Protein AF-A0A2M9IV34-F1 (afdb_monomer)

Secondary structure (DSSP, 8-state):
--------------PPPPPHHHHHHHHHHHHHHHHHHHHTT-EEEEHHHHHHHHSSTTHHHHHHHHTT----TTS-TTPPTTSSSSEEEETTEEEPPSEEEE-SSGGG-EEEEEESSPPPHHHHHHHHHHHHHTT-EEEEEE-HHHHHHHH-EE-TTSPEEP-HHHHTTSS-SSSPPTT-SSEEEEEPP-SSHHHHHHHHHHTTT------

Radius of gyration: 19.56 Å; Cα contacts (8 Å, |Δi|>4): 318; chains: 1; bounding box: 49×66×46 Å

Foldseek 3Di:
DDDDDDDDDDDDPDDDDDPPVVVVLLLVLLVQVVVVCVVVVWDKDALVRLQVQLVDQPSLVVVLVVVQQPRDVPCDNGHHRQLRQWFDLDPPDIGGARMWTRDNDNLATEREHEELADDPLVVVLSRLLRCVVSVYAYEYAYAPVNCCQAANDQDPVRFTDGHSCCVNPQAPPGHGDPPDGSYHYHYRDDPPVVSVVVSVVSVVPPDPPDD

Mean predicted aligned error: 10.28 Å

Sequence (211 aa):
MAHRARGRIAGTGLSAPRPPGERLLHRLAVAEAGITLKAHGYTVLSEREVHAAEAVPGRAAELLEALGVPRVPGVPTGARRGETLAVPVGAHAVHWPDLLVVEPDPRFSIAVEVELTAKSPAAIRAILRAYRQAGRWVLYLTTEPVIRQLKGSPGGDGWWVDGVAQELGLLPRGEPRPGVGRLSVRPLTSVDPAVARRASAALTRSPQKAG

Solvent-accessible surface area (backbone atoms only — not comparable to full-atom values): 12353 Å² total; per-residue (Å²): 139,78,89,78,84,79,81,79,80,78,86,75,92,72,72,80,81,71,63,72,64,61,59,51,52,46,52,50,53,45,50,51,52,50,51,52,43,42,74,73,70,45,48,72,41,44,36,67,55,46,50,59,26,39,72,39,86,64,40,45,58,52,51,39,45,76,68,60,17,59,87,43,92,82,64,54,93,82,52,58,75,26,63,78,81,34,29,53,54,50,100,89,39,66,46,69,38,59,26,36,38,55,44,64,58,51,88,51,47,29,37,30,39,67,44,63,63,72,69,56,70,69,58,50,51,37,52,53,50,22,35,58,74,72,65,43,34,35,39,37,34,23,33,71,72,39,47,35,50,39,56,18,46,73,39,100,85,68,48,66,40,67,11,57,35,29,79,69,65,40,28,65,78,48,82,72,63,88,93,48,64,50,48,47,80,43,74,59,81,58,92,49,66,68,58,39,52,48,46,57,51,45,71,80,63,65,75,83,77,79,132

Structure (mmCIF, N/CA/C/O backbone):
data_AF-A0A2M9IV34-F1
#
_entry.id   AF-A0A2M9IV34-F1
#
loop_
_atom_site.group_PDB
_atom_site.id
_atom_site.type_symbol
_atom_site.label_atom_id
_atom_site.label_alt_id
_atom_site.label_comp_id
_atom_site.label_asym_id
_atom_site.label_entity_id
_atom_site.label_seq_id
_atom_site.pdbx_PDB_ins_code
_atom_site.Cartn_x
_atom_site.Cartn_y
_atom_site.Cartn_z
_atom_site.occupancy
_atom_site.B_iso_or_equiv
_atom_site.auth_seq_id
_atom_site.auth_comp_id
_atom_site.auth_asym_id
_atom_site.auth_atom_id
_atom_site.pdbx_PDB_model_num
ATOM 1 N N . MET A 1 1 ? -19.985 51.738 -23.626 1.00 34.62 1 MET A N 1
ATOM 2 C CA . MET A 1 1 ? -20.554 50.416 -23.983 1.00 34.62 1 MET A CA 1
ATOM 3 C C . MET A 1 1 ? -19.411 49.551 -24.508 1.00 34.62 1 MET A C 1
ATOM 5 O O . MET A 1 1 ? -18.679 50.051 -25.338 1.00 34.62 1 MET A O 1
ATOM 9 N N . ALA A 1 2 ? -19.120 48.331 -24.070 1.00 37.31 2 ALA A N 1
ATOM 10 C CA . ALA A 1 2 ? -19.811 47.420 -23.174 1.00 37.31 2 ALA A CA 1
ATOM 11 C C . ALA A 1 2 ? -18.783 46.592 -22.375 1.00 37.31 2 ALA A C 1
ATOM 13 O O . ALA A 1 2 ? -17.754 46.165 -22.896 1.00 37.31 2 ALA A O 1
ATOM 14 N N . HIS A 1 3 ? -19.111 46.370 -21.103 1.00 34.38 3 HIS A N 1
ATOM 15 C CA . HIS A 1 3 ? -18.500 45.405 -20.198 1.00 34.38 3 HIS A CA 1
ATOM 16 C C . HIS A 1 3 ? -18.517 43.989 -20.799 1.00 34.38 3 HIS A C 1
ATOM 18 O O . HIS A 1 3 ? -19.574 43.494 -21.183 1.00 34.38 3 HIS A O 1
ATOM 24 N N . ARG A 1 4 ? -17.387 43.274 -20.750 1.00 35.75 4 ARG A N 1
ATOM 25 C CA . ARG A 1 4 ? -17.392 41.805 -20.662 1.00 35.75 4 ARG A CA 1
ATOM 26 C C . ARG A 1 4 ? -16.691 41.386 -19.380 1.00 35.75 4 ARG A C 1
ATOM 28 O O . ARG A 1 4 ? -15.467 41.342 -19.294 1.00 35.75 4 ARG A O 1
ATOM 35 N N . ALA A 1 5 ? -17.510 41.115 -18.370 1.00 34.50 5 ALA A N 1
ATOM 36 C CA . ALA A 1 5 ? -17.101 40.501 -17.123 1.00 34.50 5 ALA A CA 1
ATOM 37 C C . ALA A 1 5 ? -16.513 39.109 -17.405 1.00 34.50 5 ALA A C 1
ATOM 39 O O . ALA A 1 5 ? -17.189 38.233 -17.941 1.00 34.50 5 ALA A O 1
ATOM 40 N N . ARG A 1 6 ? -15.245 38.897 -17.037 1.00 35.03 6 ARG A N 1
ATOM 41 C CA . ARG A 1 6 ? -14.687 37.552 -16.872 1.00 35.03 6 ARG A CA 1
ATOM 42 C C . ARG A 1 6 ? -15.095 37.072 -15.485 1.00 35.03 6 ARG A C 1
ATOM 44 O O . ARG A 1 6 ? -14.487 37.469 -14.494 1.00 35.03 6 ARG A O 1
ATOM 51 N N . GLY A 1 7 ? -16.139 36.251 -15.421 1.00 29.83 7 GLY A N 1
ATOM 52 C CA . GLY A 1 7 ? -16.469 35.507 -14.212 1.00 29.83 7 GLY A CA 1
ATOM 53 C C . GLY A 1 7 ? -15.294 34.605 -13.843 1.00 29.83 7 GLY A C 1
ATOM 54 O O . GLY A 1 7 ? -14.995 33.648 -14.553 1.00 29.83 7 GLY A O 1
ATOM 55 N N . ARG A 1 8 ? -14.596 34.933 -12.752 1.00 34.97 8 ARG A N 1
ATOM 56 C CA . ARG A 1 8 ? -13.720 33.982 -12.065 1.00 34.97 8 ARG A CA 1
ATOM 57 C C . ARG A 1 8 ? -14.628 33.016 -11.319 1.00 34.97 8 ARG A C 1
ATOM 59 O O . ARG A 1 8 ? -15.276 33.422 -10.360 1.00 34.97 8 ARG A O 1
ATOM 66 N N . ILE A 1 9 ? -14.653 31.756 -11.737 1.00 37.09 9 ILE A N 1
ATOM 67 C CA . ILE A 1 9 ? -15.135 30.684 -10.870 1.00 37.09 9 ILE A CA 1
ATOM 68 C C . ILE A 1 9 ? -13.942 30.243 -10.029 1.00 37.09 9 ILE A C 1
ATOM 70 O O . ILE A 1 9 ? -12.931 29.764 -10.542 1.00 37.09 9 ILE A O 1
ATOM 74 N N . ALA A 1 10 ? -14.055 30.503 -8.732 1.00 34.75 10 ALA A N 1
ATOM 75 C CA . ALA A 1 10 ? -13.133 30.052 -7.713 1.00 34.75 10 ALA A CA 1
ATOM 76 C C . ALA A 1 10 ? -13.188 28.521 -7.571 1.00 34.75 10 ALA A C 1
ATOM 78 O O . ALA A 1 10 ? -14.259 27.925 -7.605 1.00 34.75 10 ALA A O 1
ATOM 79 N N . GLY A 1 11 ? -12.018 27.913 -7.363 1.00 36.97 11 GLY A N 1
ATOM 80 C CA . GLY A 1 11 ? -11.864 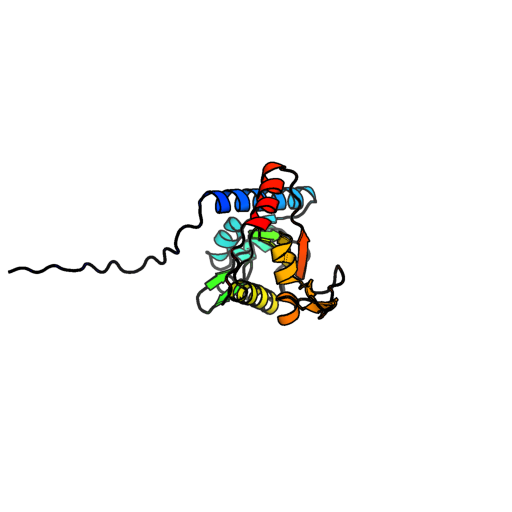26.689 -6.580 1.00 36.97 11 GLY A CA 1
ATOM 81 C C . GLY A 1 11 ? -12.572 25.431 -7.081 1.00 36.97 11 GLY A C 1
ATOM 82 O O . GLY A 1 11 ? -13.502 24.964 -6.442 1.00 36.97 11 GLY A O 1
ATOM 83 N N . THR A 1 12 ? -12.037 24.779 -8.112 1.00 32.34 12 THR A N 1
ATOM 84 C CA . THR A 1 12 ? -12.043 23.307 -8.155 1.00 32.34 12 THR A CA 1
ATOM 85 C C . THR A 1 12 ? -10.691 22.835 -8.682 1.00 32.34 12 THR A C 1
ATOM 87 O O . THR A 1 12 ? -10.339 23.043 -9.840 1.00 32.34 12 THR A O 1
ATOM 90 N N . GLY A 1 13 ? -9.882 22.236 -7.808 1.00 31.62 13 GLY A N 1
ATOM 91 C CA . GLY A 1 13 ? -8.654 21.545 -8.192 1.00 31.62 13 GLY A CA 1
ATOM 92 C C . GLY A 1 13 ? -8.988 20.256 -8.939 1.00 31.62 13 GLY A C 1
ATOM 93 O O . GLY A 1 13 ? -8.830 19.166 -8.400 1.00 31.62 13 GLY A O 1
ATOM 94 N N . LEU A 1 14 ? -9.492 20.369 -10.166 1.00 33.16 14 LEU A N 1
ATOM 95 C CA . LEU A 1 14 ? -9.685 19.235 -11.059 1.00 33.16 14 LEU A CA 1
ATOM 96 C C . LEU A 1 14 ? -8.359 18.980 -11.776 1.00 33.16 14 LEU A C 1
ATOM 98 O O . LEU A 1 14 ? -8.069 19.559 -12.820 1.00 33.16 14 LEU A O 1
ATOM 102 N N . SER A 1 15 ? -7.531 18.109 -11.195 1.00 36.03 15 SER A N 1
ATOM 103 C CA . SER A 1 15 ? -6.477 17.453 -11.974 1.00 36.03 15 SER A CA 1
ATOM 104 C C . SER A 1 15 ? -7.114 16.746 -13.170 1.00 36.03 15 SER A C 1
ATOM 106 O O . SER A 1 15 ? -8.145 16.084 -13.018 1.00 36.03 15 SER A O 1
ATOM 108 N N . ALA A 1 16 ? -6.497 16.884 -14.346 1.00 36.91 16 ALA A N 1
ATOM 109 C CA . ALA A 1 16 ? -6.957 16.265 -15.584 1.00 36.91 16 ALA A CA 1
ATOM 110 C C . ALA A 1 16 ? -7.288 14.768 -15.374 1.00 36.91 16 ALA A C 1
ATOM 112 O O . ALA A 1 16 ? -6.526 14.056 -14.705 1.00 36.91 16 ALA A O 1
ATOM 113 N N . PRO A 1 17 ? -8.420 14.267 -15.904 1.00 42.59 17 PRO A N 1
ATOM 114 C CA . PRO A 1 17 ? -8.805 12.877 -15.724 1.00 42.59 17 PRO A CA 1
ATOM 115 C C . PRO A 1 17 ? -7.777 11.964 -16.403 1.00 42.59 17 PRO A C 1
ATOM 117 O O . PRO A 1 17 ? -7.603 12.004 -17.618 1.00 42.59 17 PRO A O 1
ATOM 120 N N . ARG A 1 18 ? -7.105 11.115 -15.611 1.00 45.53 18 ARG A N 1
ATOM 121 C CA . ARG A 1 18 ? -6.411 9.925 -16.135 1.00 45.53 18 ARG A CA 1
ATOM 122 C C . ARG A 1 18 ? -7.400 9.127 -16.995 1.00 45.53 18 ARG A C 1
ATOM 124 O O . ARG A 1 18 ? -8.578 9.076 -16.617 1.00 45.53 18 ARG A O 1
ATOM 131 N N . PRO A 1 19 ? -6.970 8.511 -18.110 1.00 47.78 19 PRO A N 1
ATOM 132 C CA . PRO A 1 19 ? -7.884 7.814 -19.002 1.00 47.78 19 PRO A CA 1
ATOM 133 C C . PRO A 1 19 ? -8.720 6.785 -18.210 1.00 47.78 19 PRO A C 1
ATOM 135 O O . PRO A 1 19 ? -8.167 6.050 -17.386 1.00 47.78 19 PRO A O 1
ATOM 138 N N . PRO A 1 20 ? -10.049 6.715 -18.422 1.00 53.47 20 PRO A N 1
ATOM 139 C CA . PRO A 1 20 ? -10.969 5.925 -17.593 1.00 53.47 20 PRO A CA 1
ATOM 140 C C . PRO A 1 20 ? -10.570 4.450 -17.421 1.00 53.47 20 PRO A C 1
ATOM 142 O O . PRO A 1 20 ? -10.824 3.854 -16.374 1.00 53.47 20 PRO A O 1
ATOM 145 N N . GLY A 1 21 ? -9.907 3.873 -18.430 1.00 57.19 21 GLY A N 1
ATOM 146 C CA . GLY A 1 21 ? -9.468 2.478 -18.435 1.00 57.19 21 GLY A CA 1
ATOM 147 C C . GLY A 1 21 ? -8.349 2.155 -17.440 1.00 57.19 21 GLY A C 1
ATOM 148 O O . GLY A 1 21 ? -8.375 1.078 -16.851 1.00 57.19 21 GLY A O 1
ATOM 149 N N . GLU A 1 22 ? -7.411 3.077 -17.195 1.00 62.72 22 GLU A N 1
ATOM 150 C CA . GLU A 1 22 ? -6.337 2.876 -16.205 1.00 62.72 22 GLU A CA 1
ATOM 151 C C . GLU A 1 22 ? -6.905 2.831 -14.786 1.00 62.72 22 GLU A C 1
ATOM 153 O O . GLU A 1 22 ? -6.506 1.999 -13.974 1.00 62.72 22 GLU A O 1
ATOM 158 N N . ARG A 1 23 ? -7.912 3.669 -14.506 1.00 76.44 23 ARG A N 1
ATOM 159 C CA . ARG A 1 23 ? -8.612 3.672 -13.214 1.00 76.44 23 ARG A CA 1
ATOM 160 C C . ARG A 1 23 ? -9.412 2.391 -12.984 1.00 76.44 23 ARG A C 1
ATOM 162 O O . ARG A 1 23 ? -9.459 1.920 -11.853 1.00 76.44 23 ARG A O 1
ATOM 169 N N . LEU A 1 24 ? -10.047 1.837 -14.020 1.00 83.81 24 LEU A N 1
ATOM 170 C CA . LEU A 1 24 ? -10.784 0.575 -13.896 1.00 83.81 24 LEU A CA 1
ATOM 171 C C . LEU A 1 24 ? -9.833 -0.604 -13.671 1.00 83.81 24 LEU A C 1
ATOM 173 O O . LEU A 1 24 ? -10.069 -1.401 -12.771 1.00 83.81 24 LEU A O 1
ATOM 177 N N . LEU A 1 25 ? -8.747 -0.681 -14.445 1.00 85.06 25 LEU A N 1
ATOM 178 C CA . LEU A 1 25 ? -7.750 -1.743 -14.312 1.00 85.06 25 LEU A CA 1
ATOM 179 C C . LEU A 1 25 ? -7.099 -1.739 -12.924 1.00 85.06 25 LEU A C 1
ATOM 181 O O . LEU A 1 25 ? -7.009 -2.783 -12.289 1.00 85.06 25 LEU A O 1
ATOM 185 N N . HIS A 1 26 ? -6.702 -0.565 -12.433 1.00 87.94 26 HIS A N 1
ATOM 186 C CA . HIS A 1 26 ? -6.154 -0.427 -11.087 1.00 87.94 26 HIS A CA 1
ATOM 187 C C . HIS A 1 26 ? -7.173 -0.841 -10.016 1.00 87.94 26 HIS A C 1
ATOM 189 O O . HIS A 1 26 ? -6.838 -1.625 -9.139 1.00 87.94 26 HIS A O 1
ATOM 195 N N . ARG A 1 27 ? -8.441 -0.419 -10.122 1.00 90.31 27 ARG A N 1
ATOM 196 C CA . ARG A 1 27 ? -9.490 -0.849 -9.178 1.00 90.31 27 ARG A CA 1
ATOM 197 C C . ARG A 1 27 ? -9.715 -2.360 -9.176 1.00 90.31 27 ARG A C 1
ATOM 199 O O . ARG A 1 27 ? -9.959 -2.913 -8.110 1.00 90.31 27 ARG A O 1
ATOM 206 N N . LEU A 1 28 ? -9.647 -3.013 -10.337 1.00 90.88 28 LEU A N 1
ATOM 207 C CA . LEU A 1 28 ? -9.738 -4.472 -10.429 1.00 90.88 28 LEU A CA 1
ATOM 208 C C . LEU A 1 28 ? -8.540 -5.140 -9.749 1.00 90.88 28 LEU A C 1
ATOM 210 O O . LEU A 1 28 ? -8.742 -6.018 -8.920 1.00 90.88 28 LEU A O 1
ATOM 214 N N . ALA A 1 29 ? -7.321 -4.664 -10.016 1.00 91.81 29 ALA A N 1
ATOM 215 C CA . ALA A 1 29 ? -6.112 -5.173 -9.369 1.00 91.81 29 ALA A CA 1
ATOM 216 C C . ALA A 1 29 ? -6.140 -4.986 -7.839 1.00 91.81 29 ALA A C 1
ATOM 218 O O . ALA A 1 29 ? -5.782 -5.895 -7.095 1.00 91.81 29 ALA A O 1
ATOM 219 N N . VAL A 1 30 ? -6.620 -3.835 -7.355 1.00 94.56 30 VAL A N 1
ATOM 220 C CA . VAL A 1 30 ? -6.823 -3.570 -5.919 1.00 94.56 30 VAL A CA 1
ATOM 221 C C . VAL A 1 30 ? -7.869 -4.514 -5.329 1.00 94.56 30 VAL A C 1
ATOM 223 O O . VAL A 1 30 ? -7.638 -5.104 -4.276 1.00 94.56 30 VAL A O 1
ATOM 226 N N . ALA A 1 31 ? -9.009 -4.691 -6.000 1.00 93.38 31 ALA A N 1
ATOM 227 C CA . ALA A 1 31 ? -10.053 -5.599 -5.537 1.00 93.38 31 ALA A CA 1
ATOM 228 C C . ALA A 1 31 ? -9.546 -7.045 -5.455 1.00 93.38 31 ALA A C 1
ATOM 230 O O . ALA A 1 31 ? -9.789 -7.725 -4.463 1.00 93.38 31 ALA A O 1
ATOM 231 N N . GLU A 1 32 ? -8.797 -7.495 -6.456 1.00 93.31 32 GLU A N 1
ATOM 232 C CA . GLU A 1 32 ? -8.209 -8.829 -6.506 1.00 93.31 32 GLU A CA 1
ATOM 233 C C . GLU A 1 32 ? -7.169 -9.057 -5.402 1.00 93.31 32 GLU A C 1
ATOM 235 O O . GLU A 1 32 ? -7.215 -10.078 -4.709 1.00 93.31 32 GLU A O 1
ATOM 240 N N . ALA A 1 33 ? -6.280 -8.086 -5.173 1.00 93.56 33 ALA A N 1
ATOM 241 C CA . ALA A 1 33 ? -5.346 -8.120 -4.053 1.00 93.56 33 ALA A CA 1
ATOM 242 C C . ALA A 1 33 ? -6.093 -8.193 -2.711 1.00 93.56 33 ALA A C 1
ATOM 244 O O . ALA A 1 33 ? -5.756 -9.012 -1.856 1.00 93.56 33 ALA A O 1
ATOM 245 N N . GLY A 1 34 ? -7.152 -7.395 -2.549 1.00 94.12 34 GLY A N 1
ATOM 246 C CA . GLY A 1 34 ? -7.996 -7.402 -1.355 1.00 94.12 34 GLY A CA 1
ATOM 247 C C . GLY A 1 34 ? -8.708 -8.736 -1.132 1.00 94.12 34 GLY A C 1
ATOM 248 O O . GLY A 1 34 ? -8.707 -9.242 -0.012 1.00 94.12 34 GLY A O 1
ATOM 249 N N . ILE A 1 35 ? -9.273 -9.338 -2.183 1.00 93.94 35 ILE A N 1
ATOM 250 C CA . ILE A 1 35 ? -9.899 -10.670 -2.129 1.00 93.94 35 ILE A CA 1
ATOM 251 C C . ILE A 1 35 ? -8.863 -11.724 -1.745 1.00 93.94 35 ILE A C 1
ATOM 253 O O . ILE A 1 35 ? -9.128 -12.544 -0.872 1.00 93.94 35 ILE A O 1
ATOM 257 N N . THR A 1 36 ? -7.677 -11.675 -2.350 1.00 92.38 36 THR A N 1
ATOM 258 C CA . THR A 1 36 ? -6.594 -12.620 -2.064 1.00 92.38 36 THR A CA 1
ATOM 259 C C . THR A 1 36 ? -6.167 -12.527 -0.604 1.00 92.38 36 THR A C 1
ATOM 261 O O . THR A 1 36 ? -6.109 -13.546 0.077 1.00 92.38 36 THR A O 1
ATOM 264 N N . LEU A 1 37 ? -5.928 -11.320 -0.089 1.00 92.12 37 LEU A N 1
ATOM 265 C CA . LEU A 1 37 ? -5.585 -11.109 1.319 1.00 92.12 37 LEU A CA 1
ATOM 266 C C . LEU A 1 37 ? -6.695 -11.627 2.248 1.00 92.12 37 LEU A C 1
ATOM 268 O O . LEU A 1 37 ? -6.416 -12.379 3.178 1.00 92.12 37 LEU A O 1
ATOM 272 N N . LYS A 1 38 ? -7.964 -11.318 1.958 1.00 92.81 38 LYS A N 1
ATOM 273 C CA . LYS A 1 38 ? -9.098 -11.837 2.740 1.00 92.81 38 LYS A CA 1
ATOM 274 C C . LYS A 1 38 ? -9.184 -13.364 2.708 1.00 92.81 38 LYS A C 1
ATOM 276 O O . LYS A 1 38 ? -9.432 -13.976 3.740 1.00 92.81 38 LYS A O 1
ATOM 281 N N . ALA A 1 39 ? -8.930 -13.989 1.559 1.00 92.19 39 ALA A N 1
ATOM 282 C CA . ALA A 1 39 ? -8.907 -15.446 1.425 1.00 92.19 39 ALA A CA 1
ATOM 283 C C . ALA A 1 39 ? -7.783 -16.103 2.250 1.00 92.19 39 ALA A C 1
ATOM 285 O O . ALA A 1 39 ? -7.930 -17.244 2.674 1.00 92.19 39 ALA A O 1
ATOM 286 N N . HIS A 1 40 ? -6.697 -15.375 2.527 1.00 89.94 40 HIS A N 1
ATOM 287 C CA . HIS A 1 40 ? -5.626 -15.800 3.437 1.00 89.94 40 HIS A CA 1
ATOM 288 C C . HIS A 1 40 ? -5.923 -15.483 4.916 1.00 89.94 40 HIS A C 1
ATOM 290 O O . HIS A 1 40 ? -5.052 -15.655 5.765 1.00 89.94 40 HIS A O 1
ATOM 296 N N . GLY A 1 41 ? -7.139 -15.031 5.242 1.00 89.25 41 GLY A N 1
ATOM 297 C CA . GLY A 1 41 ? -7.581 -14.779 6.615 1.00 89.25 41 GLY A CA 1
ATOM 298 C C . GLY A 1 41 ? -7.248 -13.388 7.156 1.00 89.25 41 GLY A C 1
ATOM 299 O O . GLY A 1 41 ? -7.457 -13.141 8.341 1.00 89.25 41 GLY A O 1
ATOM 300 N N . TYR A 1 42 ? -6.755 -12.468 6.322 1.00 90.50 42 TYR A N 1
ATOM 301 C CA . TYR A 1 42 ? -6.475 -11.100 6.756 1.00 90.50 42 TYR A CA 1
ATOM 302 C C . TYR A 1 42 ? -7.745 -10.245 6.827 1.00 90.50 42 TYR A C 1
ATOM 304 O O . TYR A 1 42 ? -8.584 -10.258 5.921 1.00 90.50 42 TYR A O 1
ATOM 312 N N . THR A 1 43 ? -7.832 -9.401 7.855 1.00 91.88 43 THR A N 1
ATOM 313 C CA . THR A 1 43 ? -8.772 -8.275 7.885 1.00 91.88 43 THR A CA 1
ATOM 314 C C . THR A 1 43 ? -8.227 -7.158 7.004 1.00 91.88 43 THR A C 1
ATOM 316 O O . THR A 1 43 ? -7.104 -6.696 7.197 1.00 91.88 43 THR A O 1
ATOM 319 N N . VAL A 1 44 ? -9.021 -6.714 6.027 1.00 93.88 44 VAL A N 1
ATOM 320 C CA . VAL A 1 44 ? -8.594 -5.718 5.033 1.00 93.88 44 VAL A CA 1
ATOM 321 C C . VAL A 1 44 ? -9.628 -4.611 4.908 1.00 93.88 44 VAL A C 1
ATOM 323 O O . VAL A 1 44 ? -10.796 -4.891 4.627 1.00 93.88 44 VAL A O 1
ATOM 326 N N . LEU A 1 45 ? -9.165 -3.370 5.048 1.00 94.81 45 LEU A N 1
ATOM 327 C CA . LEU A 1 45 ? -9.917 -2.154 4.759 1.00 94.81 45 LEU A CA 1
ATOM 328 C C . LEU A 1 45 ? -9.530 -1.620 3.379 1.00 94.81 45 LEU A C 1
ATOM 330 O O . LEU A 1 45 ? -8.352 -1.576 3.034 1.00 94.81 45 LEU A O 1
ATOM 334 N N . SER A 1 46 ? -10.509 -1.185 2.596 1.00 95.88 46 SER A N 1
ATOM 335 C CA . SER A 1 46 ? -10.286 -0.463 1.341 1.00 95.88 46 SER A CA 1
ATOM 336 C C . SER A 1 46 ? -9.961 1.015 1.570 1.00 95.88 46 SER A C 1
ATOM 338 O O . SER A 1 46 ? -10.338 1.584 2.595 1.00 95.88 46 SER A O 1
ATOM 340 N N . GLU A 1 47 ? -9.366 1.678 0.570 1.00 94.69 47 GLU A N 1
ATOM 341 C CA . GLU A 1 47 ? -9.156 3.139 0.551 1.00 94.69 47 GLU A CA 1
ATOM 342 C C . GLU A 1 47 ? -10.409 3.920 0.993 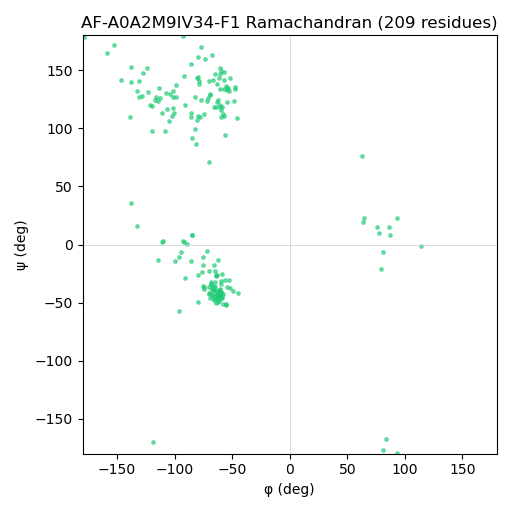1.00 94.69 47 GLU A C 1
ATOM 344 O O . GLU A 1 47 ? -10.326 4.874 1.765 1.00 94.69 47 GLU A O 1
ATOM 349 N N . ARG A 1 48 ? -11.602 3.495 0.545 1.00 93.19 48 ARG A N 1
ATOM 350 C CA . ARG A 1 48 ? -12.872 4.157 0.887 1.00 93.19 48 ARG A CA 1
ATOM 351 C C . ARG A 1 48 ? -13.237 4.010 2.359 1.00 93.19 48 ARG A C 1
ATOM 353 O O . ARG A 1 48 ? -13.720 4.973 2.948 1.00 93.19 48 ARG A O 1
ATOM 360 N N . GLU A 1 49 ? -13.030 2.831 2.936 1.00 94.56 49 GLU A N 1
ATOM 361 C CA . GLU A 1 49 ? -13.280 2.581 4.360 1.00 94.56 49 GLU A CA 1
ATOM 362 C C . GLU A 1 49 ? -12.292 3.369 5.222 1.00 94.56 49 GLU A C 1
ATOM 364 O O . GLU A 1 49 ? -12.705 4.035 6.169 1.00 94.56 49 GLU A O 1
ATOM 369 N N . VAL A 1 50 ? -11.013 3.383 4.831 1.00 92.19 50 VAL A N 1
ATOM 370 C CA . VAL A 1 50 ? -9.973 4.202 5.468 1.00 92.19 50 VAL A CA 1
ATOM 371 C C . VAL A 1 50 ? -10.349 5.685 5.415 1.00 92.19 50 VAL A C 1
ATOM 373 O O . VAL A 1 50 ? -10.360 6.359 6.444 1.00 92.19 50 VAL A O 1
ATOM 376 N N . HIS A 1 51 ? -10.707 6.199 4.236 1.00 91.50 51 HIS A N 1
ATOM 377 C CA . HIS A 1 51 ? -11.100 7.595 4.06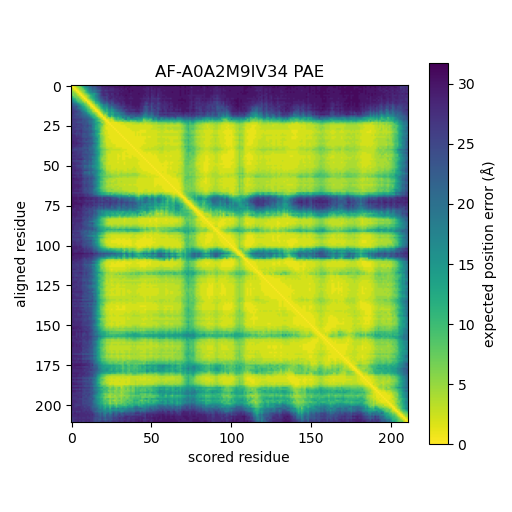3 1.00 91.50 51 HIS A CA 1
ATOM 378 C C . HIS A 1 51 ? -12.336 7.952 4.898 1.00 91.50 51 HIS A C 1
ATOM 380 O O . HIS A 1 51 ? -12.369 9.010 5.523 1.00 91.50 51 HIS A O 1
ATOM 386 N N . ALA A 1 52 ? -13.358 7.091 4.915 1.00 90.94 52 ALA A N 1
ATOM 387 C CA . ALA A 1 52 ? -14.569 7.309 5.703 1.00 90.94 52 ALA A CA 1
ATOM 388 C C . ALA A 1 52 ? -14.275 7.340 7.210 1.00 90.94 52 ALA A C 1
ATOM 390 O O . ALA A 1 52 ? -14.791 8.207 7.914 1.00 90.94 52 ALA A O 1
ATOM 391 N N . ALA A 1 53 ? -13.419 6.439 7.694 1.00 89.81 53 ALA A N 1
ATOM 392 C CA . ALA A 1 53 ? -13.036 6.373 9.100 1.00 89.81 53 ALA A CA 1
ATOM 393 C C . ALA A 1 53 ? -12.187 7.576 9.544 1.00 89.81 53 ALA A C 1
ATOM 395 O O . ALA A 1 53 ? -12.315 8.046 10.666 1.00 89.81 53 ALA A O 1
ATOM 396 N N . GLU A 1 54 ? -11.349 8.112 8.663 1.00 88.06 54 GLU A N 1
ATOM 397 C CA . GLU A 1 54 ? -10.484 9.267 8.948 1.00 88.06 54 GLU A CA 1
ATOM 398 C C . GLU A 1 54 ? -11.172 10.621 8.730 1.00 88.06 54 GLU A C 1
ATOM 400 O O . GLU A 1 54 ? -10.674 11.662 9.159 1.00 88.06 54 GLU A O 1
ATOM 405 N N . ALA A 1 55 ? -12.320 10.639 8.050 1.00 87.81 55 ALA A N 1
ATOM 406 C CA . ALA A 1 55 ? -13.106 11.854 7.854 1.00 87.81 55 ALA A CA 1
ATOM 407 C C . ALA A 1 55 ? -13.778 12.343 9.148 1.00 87.81 55 ALA A C 1
ATOM 409 O O . ALA A 1 55 ? -14.105 13.526 9.249 1.00 87.81 55 ALA A 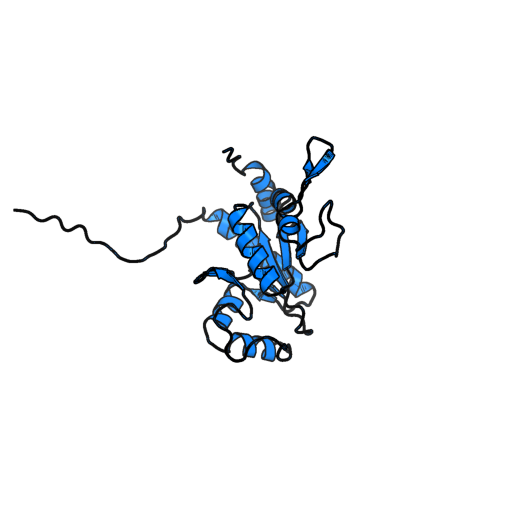O 1
ATOM 410 N N . VAL A 1 56 ? -13.979 11.454 10.125 1.00 85.94 56 VAL A N 1
ATOM 411 C CA . VAL A 1 56 ? -14.625 11.757 11.406 1.00 85.94 56 VAL A CA 1
ATOM 412 C C . VAL A 1 56 ? -13.602 11.598 12.537 1.00 85.94 56 VAL A C 1
ATOM 414 O O . VAL A 1 56 ? -13.029 10.516 12.677 1.00 85.94 56 VAL A O 1
ATOM 417 N N . PRO A 1 57 ? -13.360 12.634 13.364 1.00 82.62 57 PRO A N 1
ATOM 418 C CA . PRO A 1 57 ? -12.431 12.538 14.489 1.00 82.62 57 PRO A CA 1
ATOM 419 C C . PRO A 1 57 ? -12.741 11.341 15.398 1.00 82.62 57 PRO A C 1
ATOM 421 O O . PRO A 1 57 ? -13.890 11.121 15.767 1.00 82.62 57 PRO A O 1
ATOM 424 N N . GLY A 1 58 ? -11.716 10.560 15.747 1.00 79.94 58 GLY A N 1
ATOM 425 C CA . GLY A 1 58 ? -11.835 9.388 16.626 1.00 79.94 58 GLY A CA 1
ATOM 426 C C . GLY A 1 58 ? -12.372 8.115 15.961 1.00 79.94 58 GLY A C 1
ATOM 427 O O . GLY A 1 58 ? -12.066 7.019 16.427 1.00 79.94 58 GLY A O 1
ATOM 428 N N . ARG A 1 59 ? -13.074 8.216 14.825 1.00 86.69 59 ARG A N 1
ATOM 429 C CA . ARG A 1 59 ? -13.726 7.064 14.183 1.00 86.69 59 ARG A CA 1
ATOM 430 C C . ARG A 1 59 ? -12.742 6.009 13.674 1.00 86.69 59 ARG A C 1
ATOM 432 O O . ARG A 1 59 ? -13.038 4.819 13.721 1.00 86.69 59 ARG A O 1
ATOM 439 N N . ALA A 1 60 ? -11.559 6.426 13.235 1.00 86.94 60 ALA A N 1
ATOM 440 C CA . ALA A 1 60 ? -10.471 5.519 12.881 1.00 86.94 60 ALA A CA 1
ATOM 441 C C . ALA A 1 60 ? -10.012 4.648 14.066 1.00 86.94 60 ALA A C 1
ATOM 443 O O . ALA A 1 60 ? -9.787 3.452 13.895 1.00 86.94 60 ALA A O 1
ATOM 444 N N . ALA A 1 61 ? -9.916 5.227 15.266 1.00 81.50 61 ALA A N 1
ATOM 445 C CA . ALA A 1 61 ? -9.543 4.489 16.470 1.00 81.50 61 ALA A CA 1
ATOM 446 C C . ALA A 1 61 ? -10.657 3.526 16.908 1.00 81.50 61 ALA A C 1
ATOM 448 O O . ALA A 1 61 ? -10.369 2.375 17.222 1.00 81.50 61 ALA A O 1
ATOM 449 N N . GLU A 1 62 ? -11.921 3.960 16.852 1.00 85.06 62 GLU A N 1
ATOM 450 C CA . GLU A 1 62 ? -13.082 3.096 17.119 1.00 85.06 62 GLU A CA 1
ATOM 451 C C . GLU A 1 62 ? -13.150 1.904 16.159 1.00 85.06 62 GLU A C 1
ATOM 453 O O . GLU A 1 62 ? -13.459 0.790 16.574 1.00 85.06 62 GLU A O 1
ATOM 458 N N . LEU A 1 63 ? -12.860 2.127 14.872 1.00 87.69 63 LEU A N 1
ATOM 459 C CA . LEU A 1 63 ? -12.832 1.058 13.877 1.00 87.69 63 LEU A CA 1
ATOM 460 C C . LEU A 1 63 ? -11.760 0.018 14.216 1.00 87.69 63 LEU A C 1
ATOM 462 O O . LEU A 1 63 ? -12.042 -1.173 14.167 1.00 87.69 63 LEU A O 1
ATOM 466 N N . LEU A 1 64 ? -10.549 0.451 14.576 1.00 84.00 64 LEU A N 1
ATOM 467 C CA . LEU A 1 64 ? -9.481 -0.466 14.984 1.00 84.00 64 LEU A CA 1
ATOM 468 C C . LEU A 1 64 ? -9.862 -1.262 16.240 1.00 84.00 64 LEU A C 1
ATOM 470 O O . LEU A 1 64 ? -9.690 -2.479 16.259 1.00 84.00 64 LEU A O 1
ATOM 474 N N . GLU A 1 65 ? -10.445 -0.600 17.241 1.00 82.44 65 GLU A N 1
ATOM 475 C CA . GLU A 1 65 ? -10.925 -1.246 18.468 1.00 82.44 65 GLU A CA 1
ATOM 476 C C . GLU A 1 65 ? -12.005 -2.300 18.167 1.00 82.44 65 GLU A C 1
ATOM 478 O O . GLU A 1 65 ? -11.918 -3.432 18.643 1.00 82.44 65 GLU A O 1
ATOM 483 N N . ALA A 1 66 ? -12.967 -1.979 17.296 1.00 86.12 66 ALA A N 1
ATOM 484 C CA . ALA A 1 66 ? -14.004 -2.912 16.851 1.00 86.12 66 ALA A CA 1
ATOM 485 C C . ALA A 1 66 ? -13.449 -4.112 16.062 1.00 86.12 66 ALA A C 1
ATOM 487 O O . ALA A 1 66 ? -14.049 -5.185 16.069 1.00 86.12 66 ALA A O 1
ATOM 488 N N . LEU A 1 67 ? -12.302 -3.948 15.398 1.00 86.12 67 LEU A N 1
ATOM 489 C CA . LEU A 1 67 ? -11.587 -5.018 14.697 1.00 86.12 67 LEU A CA 1
ATOM 490 C C . LEU A 1 67 ? -10.661 -5.826 15.621 1.00 86.12 67 LEU A C 1
ATOM 492 O O . LEU A 1 67 ? -9.894 -6.660 15.141 1.00 86.12 67 LEU A O 1
ATOM 496 N N . GLY A 1 68 ? -10.731 -5.601 16.936 1.00 78.69 68 GLY A N 1
ATOM 497 C CA . GLY A 1 68 ? -9.941 -6.330 17.925 1.00 78.69 68 GLY A CA 1
ATOM 498 C C . GLY A 1 68 ? -8.480 -5.893 17.989 1.00 78.69 68 GLY A C 1
ATOM 499 O O . GLY A 1 68 ? -7.670 -6.601 18.581 1.00 78.69 68 GLY A O 1
ATOM 500 N N . VAL A 1 69 ? -8.136 -4.742 17.405 1.00 73.44 69 VAL A N 1
ATOM 501 C CA . VAL A 1 69 ? -6.816 -4.129 17.553 1.00 73.44 69 VAL A CA 1
ATOM 502 C C . VAL A 1 69 ? -6.839 -3.283 18.827 1.00 73.44 69 VAL A C 1
ATOM 504 O O . VAL A 1 69 ? -7.521 -2.253 18.855 1.00 73.44 69 VAL A O 1
ATOM 507 N N . PRO A 1 70 ? -6.129 -3.685 19.902 1.00 61.56 70 PRO A N 1
ATOM 508 C CA . PRO A 1 70 ? -6.073 -2.891 21.122 1.00 61.56 70 PRO A CA 1
ATOM 509 C C . PRO A 1 70 ? -5.551 -1.492 20.796 1.00 61.56 70 PRO A C 1
ATOM 511 O O . PRO A 1 70 ? -4.721 -1.350 19.895 1.00 61.56 70 PRO A O 1
ATOM 514 N N . ARG A 1 71 ? -5.996 -0.462 21.535 1.00 59.25 71 ARG A N 1
ATOM 515 C CA . ARG A 1 71 ? -5.500 0.916 21.361 1.00 59.25 71 ARG A CA 1
ATOM 516 C C . ARG A 1 71 ? -3.979 0.911 21.258 1.00 59.25 71 ARG A C 1
ATOM 518 O O . ARG A 1 71 ? -3.281 0.651 22.237 1.00 59.25 71 ARG A O 1
ATOM 525 N N . VAL A 1 72 ? -3.487 1.184 20.053 1.00 49.75 72 VAL A N 1
ATOM 526 C CA . VAL A 1 72 ? -2.060 1.194 19.759 1.00 49.75 72 VAL A CA 1
ATOM 527 C C . VAL A 1 72 ? -1.426 2.294 20.612 1.00 49.75 72 VAL A C 1
ATOM 529 O O . VAL A 1 72 ? -1.849 3.452 20.504 1.00 49.75 72 VAL A O 1
ATOM 532 N N . PRO A 1 73 ? -0.411 1.998 21.441 1.00 43.50 73 PRO A N 1
ATOM 533 C CA . PRO A 1 73 ? 0.396 3.043 22.050 1.00 43.50 73 PRO A CA 1
ATOM 534 C C . PRO A 1 73 ? 1.017 3.881 20.924 1.00 43.50 73 PRO A C 1
ATOM 536 O O . PRO A 1 73 ? 1.829 3.373 20.154 1.00 43.50 73 PRO A O 1
ATOM 539 N N . GLY A 1 74 ? 0.599 5.141 20.792 1.00 44.56 74 GLY A N 1
ATOM 540 C CA . GLY A 1 74 ? 1.084 6.044 19.744 1.00 44.56 74 GLY A CA 1
ATOM 541 C C . GLY A 1 74 ? 0.060 6.482 18.695 1.00 44.56 74 GLY A C 1
ATOM 542 O O . GLY A 1 74 ? 0.428 7.306 17.868 1.00 44.56 74 GLY A O 1
ATOM 543 N N . VAL A 1 75 ? -1.203 6.026 18.734 1.00 48.62 75 VAL A N 1
ATOM 544 C CA . VAL A 1 75 ? -2.305 6.776 18.096 1.00 48.62 75 VAL A CA 1
ATOM 545 C C . VAL A 1 75 ? -2.695 7.882 19.075 1.00 48.62 75 VAL A C 1
ATOM 547 O O . VAL A 1 75 ? -3.241 7.569 20.137 1.00 48.62 75 VAL A O 1
ATOM 550 N N . PRO A 1 76 ? -2.373 9.159 18.804 1.00 46.62 76 PRO A N 1
ATOM 551 C CA . PRO A 1 76 ? -2.668 10.223 19.748 1.00 46.62 76 PRO A CA 1
ATOM 552 C C . PRO A 1 76 ? -4.175 10.294 19.980 1.00 46.62 76 PRO A C 1
ATOM 554 O O . PRO A 1 76 ? -4.961 10.312 19.030 1.00 46.62 76 PRO A O 1
ATOM 557 N N . THR A 1 77 ? -4.598 10.393 21.237 1.00 50.16 77 THR A N 1
ATOM 558 C CA . THR A 1 77 ? -5.942 10.882 21.543 1.00 50.16 77 THR A CA 1
ATOM 559 C C . THR A 1 77 ? -6.057 12.277 20.914 1.00 50.16 77 THR A C 1
ATOM 561 O O . THR A 1 77 ? -5.352 13.193 21.330 1.00 50.16 77 THR A O 1
ATOM 564 N N . GLY A 1 78 ? -6.867 12.425 19.861 1.00 55.69 78 GLY A N 1
ATOM 565 C CA . GLY A 1 78 ? -6.921 13.656 19.056 1.00 55.69 78 GLY A CA 1
ATOM 566 C C . GLY A 1 78 ? -6.018 13.682 17.812 1.00 55.69 78 GLY A C 1
ATOM 567 O O . GLY A 1 78 ? -5.686 14.772 17.345 1.00 55.69 78 GLY A O 1
ATOM 568 N N . ALA A 1 79 ? -5.627 12.519 17.276 1.00 62.62 79 ALA A N 1
ATOM 569 C CA . ALA A 1 79 ? -4.955 12.401 15.979 1.00 62.62 79 ALA A CA 1
ATOM 570 C C . ALA A 1 79 ? -5.679 13.225 14.900 1.00 62.62 79 ALA A C 1
ATOM 572 O O . ALA A 1 79 ? -6.911 13.196 14.791 1.00 62.62 79 ALA A O 1
ATOM 573 N N . ARG A 1 80 ? -4.917 13.979 14.105 1.00 67.81 80 ARG A N 1
ATOM 574 C CA . ARG A 1 80 ? -5.474 14.753 12.993 1.00 67.81 80 ARG A CA 1
ATOM 575 C C . ARG A 1 80 ? -5.859 13.804 11.860 1.00 67.81 80 ARG A C 1
ATOM 577 O O . ARG A 1 80 ? -5.361 12.683 11.763 1.00 67.81 80 ARG A O 1
ATOM 584 N N . ARG A 1 81 ? -6.739 14.278 10.972 1.00 75.25 81 ARG A N 1
ATOM 585 C CA . ARG A 1 81 ? -7.152 13.535 9.774 1.00 75.25 81 ARG A CA 1
ATOM 586 C C . ARG A 1 81 ? -5.929 12.991 9.036 1.00 75.25 81 ARG A C 1
ATOM 588 O O . ARG A 1 81 ? -5.084 13.765 8.590 1.00 75.25 81 ARG A O 1
ATOM 595 N N . GLY A 1 82 ? -5.912 11.680 8.835 1.00 74.50 82 GLY A N 1
ATOM 596 C CA . GLY A 1 82 ? -4.893 10.996 8.055 1.00 74.50 82 GLY A CA 1
ATOM 597 C C . GLY A 1 82 ? -3.638 10.611 8.829 1.00 74.50 82 GLY A C 1
ATOM 598 O O . GLY A 1 82 ? -2.630 10.306 8.200 1.00 74.50 82 GLY A O 1
ATOM 599 N N . GLU A 1 83 ? -3.673 10.641 10.161 1.00 80.50 83 GLU A N 1
ATOM 600 C CA . GLU A 1 83 ? -2.558 10.214 11.015 1.00 80.50 83 GLU A CA 1
ATOM 601 C C . GLU A 1 83 ? -2.741 8.788 11.566 1.00 80.50 83 GLU A C 1
ATOM 603 O O . GLU A 1 83 ? -1.775 8.197 12.045 1.00 80.50 83 GLU A O 1
ATOM 608 N N . THR A 1 84 ? -3.946 8.203 11.484 1.00 85.00 84 THR A N 1
ATOM 609 C CA . THR A 1 84 ? -4.246 6.901 12.109 1.00 85.00 84 THR A CA 1
ATOM 610 C C . THR A 1 84 ? -4.118 5.738 11.123 1.00 85.00 84 THR A C 1
ATOM 612 O O . THR A 1 84 ? -3.327 4.827 11.334 1.00 85.00 84 THR A O 1
ATOM 615 N N . LEU A 1 85 ? -4.856 5.770 10.017 1.00 88.62 85 LEU A N 1
ATOM 616 C CA . LEU A 1 85 ? -4.976 4.725 8.992 1.00 88.62 85 LEU A CA 1
ATOM 617 C C . LEU A 1 85 ? -4.402 5.159 7.633 1.00 88.62 85 LEU A C 1
ATOM 619 O O . LEU A 1 85 ? -4.152 4.326 6.764 1.00 88.62 85 LEU A O 1
ATOM 623 N N . ALA A 1 86 ? -4.133 6.453 7.464 1.00 90.06 86 ALA A N 1
ATOM 624 C CA . ALA A 1 86 ? -3.478 7.046 6.297 1.00 90.06 86 ALA A CA 1
ATOM 625 C C . ALA A 1 86 ? -2.157 7.729 6.697 1.00 90.06 86 ALA A C 1
ATOM 627 O O . ALA A 1 86 ? -1.670 7.477 7.804 1.00 90.06 86 ALA A O 1
ATOM 628 N N . VAL A 1 87 ? -1.533 8.498 5.794 1.00 89.44 87 VAL A N 1
ATOM 629 C CA . VAL A 1 87 ? -0.308 9.257 6.105 1.00 89.44 87 VAL A CA 1
ATOM 630 C C . VAL A 1 87 ? -0.311 10.675 5.510 1.00 89.44 87 VAL A C 1
ATOM 632 O O . VAL A 1 87 ? -0.700 10.854 4.353 1.00 89.44 87 VAL A O 1
ATOM 635 N N . PRO A 1 88 ? 0.173 11.706 6.228 1.00 89.69 88 PRO A N 1
ATOM 636 C CA . PRO A 1 88 ? 0.347 13.044 5.661 1.00 89.69 88 PRO A CA 1
ATOM 637 C C . PRO A 1 88 ? 1.509 13.081 4.655 1.00 89.69 88 PRO A C 1
ATOM 639 O O . PRO A 1 88 ? 2.636 12.730 4.991 1.00 89.69 88 PRO A O 1
ATOM 642 N N . VAL A 1 89 ? 1.269 13.558 3.430 1.00 89.44 89 VAL A N 1
ATOM 643 C CA . VAL A 1 89 ? 2.298 13.715 2.370 1.00 89.44 89 VAL A CA 1
ATOM 644 C C . VAL A 1 89 ? 2.640 15.177 2.061 1.00 89.44 89 VAL A C 1
ATOM 646 O O . VAL A 1 89 ? 3.450 15.469 1.183 1.00 89.44 89 VAL A O 1
ATOM 649 N N . GLY A 1 90 ? 2.043 16.111 2.797 1.00 82.38 90 GLY A N 1
ATOM 650 C CA . GLY A 1 90 ? 2.308 17.545 2.733 1.00 82.38 90 GLY A CA 1
ATOM 651 C C . GLY A 1 90 ? 1.460 18.296 3.757 1.00 82.38 90 GLY A C 1
ATOM 652 O O . GLY A 1 90 ? 0.637 17.691 4.438 1.00 82.38 90 GLY A O 1
ATOM 653 N N . ALA A 1 91 ? 1.616 19.620 3.840 1.00 78.56 91 ALA A N 1
ATOM 654 C CA . ALA A 1 91 ? 0.937 20.440 4.855 1.00 78.56 91 ALA A CA 1
ATOM 655 C C . ALA A 1 91 ? -0.600 20.296 4.855 1.00 78.56 91 ALA A C 1
ATOM 657 O O . ALA A 1 91 ? -1.235 20.412 5.900 1.00 78.56 91 ALA A O 1
ATOM 658 N N . HIS A 1 92 ? -1.191 20.027 3.687 1.00 80.50 92 HIS A N 1
ATOM 659 C CA . HIS A 1 92 ? -2.641 19.903 3.504 1.00 80.50 92 HIS A CA 1
ATOM 660 C C . HIS A 1 92 ? -3.039 18.660 2.695 1.00 80.50 92 HIS A C 1
ATOM 662 O O . HIS A 1 92 ? -4.151 18.592 2.175 1.00 80.50 92 HIS A O 1
ATOM 668 N N . ALA A 1 93 ? -2.128 17.696 2.539 1.00 86.62 93 ALA A N 1
ATOM 669 C CA . ALA A 1 93 ? -2.339 16.526 1.696 1.00 86.62 93 ALA A CA 1
ATOM 670 C C . ALA A 1 93 ? -2.165 15.240 2.502 1.00 86.62 93 ALA A C 1
ATOM 672 O O . ALA A 1 93 ? -1.161 15.057 3.188 1.00 86.62 93 ALA A O 1
ATOM 673 N N . VAL A 1 94 ? -3.138 14.343 2.367 1.00 90.12 94 VAL A N 1
ATOM 674 C CA . VAL A 1 94 ? -3.136 13.007 2.963 1.00 90.12 94 VAL A CA 1
ATOM 675 C C . VAL A 1 94 ? -3.067 11.991 1.834 1.00 90.12 94 VAL A C 1
ATOM 677 O O . VAL A 1 94 ? -3.777 12.122 0.835 1.00 90.12 94 VAL A O 1
ATOM 680 N N . HIS A 1 95 ? -2.201 11.000 1.999 1.00 92.50 95 HIS A N 1
ATOM 681 C CA . HIS A 1 95 ? -2.135 9.824 1.149 1.00 92.50 95 HIS A CA 1
ATOM 682 C C . HIS A 1 95 ? -2.873 8.672 1.815 1.00 92.50 95 HIS A C 1
ATOM 684 O O . HIS A 1 95 ? -2.608 8.337 2.971 1.00 92.50 95 HIS A O 1
ATOM 690 N N . TRP A 1 96 ? -3.797 8.089 1.063 1.00 93.44 96 TRP A N 1
ATOM 691 C CA . TRP A 1 96 ? -4.639 6.979 1.479 1.00 93.44 96 TRP A CA 1
ATOM 692 C C . TRP A 1 96 ? -4.064 5.702 0.865 1.00 93.44 96 TRP A C 1
ATOM 694 O O . TRP A 1 96 ? -3.847 5.697 -0.347 1.00 93.44 96 TRP A O 1
ATOM 704 N N . PRO A 1 97 ? -3.793 4.649 1.654 1.00 94.88 97 PRO A N 1
ATOM 705 C CA . PRO A 1 97 ? -3.393 3.372 1.082 1.00 94.88 97 PRO A CA 1
ATOM 706 C C . PRO A 1 97 ? -4.538 2.773 0.257 1.00 94.88 97 PRO A C 1
ATOM 708 O O . PRO A 1 97 ? -5.706 2.917 0.630 1.00 94.88 97 PRO A O 1
ATOM 711 N N . ASP A 1 98 ? -4.206 2.052 -0.817 1.00 96.50 98 ASP A N 1
ATOM 712 C CA . ASP A 1 98 ? -5.211 1.360 -1.635 1.00 96.50 98 ASP A CA 1
ATOM 713 C C . ASP A 1 98 ? -5.967 0.314 -0.800 1.00 96.50 98 ASP A C 1
ATOM 715 O O . ASP A 1 98 ? -7.197 0.199 -0.874 1.00 96.50 98 ASP A O 1
ATOM 719 N N . LEU A 1 99 ? -5.225 -0.422 0.038 1.00 96.88 99 LEU A N 1
ATOM 720 C CA . LEU A 1 99 ? -5.760 -1.291 1.081 1.00 96.88 99 LEU A CA 1
ATOM 721 C C . LEU A 1 99 ? -4.942 -1.153 2.369 1.00 96.88 99 LEU A C 1
ATOM 723 O O . LEU A 1 99 ? -3.739 -0.901 2.339 1.00 96.88 99 LEU A O 1
ATOM 727 N N . LEU A 1 100 ? -5.572 -1.410 3.508 1.00 93.75 100 LEU A N 1
ATOM 728 C CA . LEU A 1 100 ? -4.902 -1.528 4.797 1.00 93.75 100 LEU A CA 1
ATOM 729 C C . LEU A 1 100 ? -5.190 -2.907 5.388 1.00 93.75 100 LEU A C 1
ATOM 731 O O . LEU A 1 100 ? -6.349 -3.245 5.631 1.00 93.75 100 LEU A O 1
ATOM 735 N N . VAL A 1 101 ? -4.141 -3.693 5.629 1.00 92.06 101 VAL A N 1
ATOM 736 C CA . VAL A 1 101 ? -4.244 -4.934 6.403 1.00 92.06 101 VAL A CA 1
ATOM 737 C C . VAL A 1 101 ? -4.193 -4.581 7.881 1.00 92.06 101 VAL A C 1
ATOM 739 O O . VAL A 1 101 ? -3.283 -3.887 8.341 1.00 92.06 101 VAL A O 1
ATOM 742 N N . VAL A 1 102 ? -5.191 -5.063 8.610 1.00 86.50 102 VAL A N 1
ATOM 743 C CA . VAL A 1 102 ? -5.341 -4.869 10.046 1.00 86.50 102 VAL A CA 1
ATOM 744 C C . VAL A 1 102 ? -4.969 -6.180 10.726 1.00 86.50 102 VAL A C 1
ATOM 746 O O . VAL A 1 102 ? -5.712 -7.158 10.644 1.00 86.50 102 VAL A O 1
ATOM 749 N N . GLU A 1 103 ? -3.800 -6.213 11.360 1.00 76.62 103 GLU A N 1
ATOM 750 C CA . GLU A 1 103 ? -3.368 -7.357 12.160 1.00 76.62 103 GLU A CA 1
ATOM 751 C C . GLU A 1 103 ? -3.783 -7.170 13.630 1.00 76.62 103 GLU A C 1
ATOM 753 O O . GLU A 1 103 ? -3.762 -6.038 14.122 1.00 76.62 103 GLU A O 1
ATOM 758 N N . PRO A 1 104 ? -4.142 -8.252 14.351 1.00 63.06 104 PRO A N 1
ATOM 759 C CA . PRO A 1 104 ? -4.477 -8.181 15.776 1.00 63.06 104 PRO A CA 1
ATOM 760 C C . PRO A 1 104 ? -3.332 -7.639 16.640 1.00 63.06 104 PRO A C 1
ATOM 762 O O . PRO A 1 104 ? -3.585 -7.091 17.711 1.00 63.06 104 PRO A O 1
ATOM 765 N N . ASP A 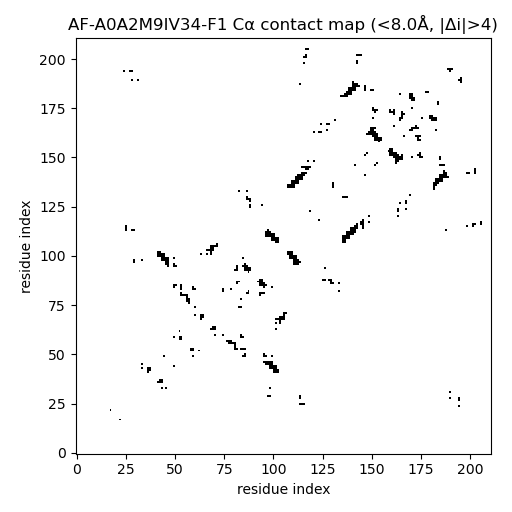1 105 ? -2.079 -7.776 16.182 1.00 64.75 105 ASP A N 1
ATOM 766 C CA . ASP A 1 105 ? -0.957 -7.052 16.773 1.00 64.75 105 ASP A CA 1
ATOM 767 C C . ASP A 1 105 ? -0.968 -5.592 16.264 1.00 64.75 105 ASP A C 1
ATOM 769 O O . ASP A 1 105 ? -0.656 -5.327 15.096 1.00 64.75 105 ASP A O 1
ATOM 773 N N . PRO A 1 106 ? -1.284 -4.617 17.137 1.00 52.66 106 PRO A N 1
ATOM 774 C CA . PRO A 1 106 ? -1.457 -3.213 16.772 1.00 52.66 106 PRO A CA 1
ATOM 775 C C . PRO A 1 106 ? -0.199 -2.548 16.203 1.00 52.66 106 PRO A C 1
ATOM 777 O O . PRO A 1 106 ? -0.271 -1.442 15.663 1.00 52.66 106 PRO A O 1
ATOM 780 N N . ARG A 1 107 ? 0.973 -3.179 16.330 1.00 55.38 107 ARG A N 1
ATOM 781 C CA . ARG A 1 107 ? 2.253 -2.608 15.895 1.00 55.38 107 ARG A CA 1
ATOM 782 C C . ARG A 1 107 ? 2.447 -2.633 14.375 1.00 55.38 107 ARG A C 1
ATOM 784 O O . ARG A 1 107 ? 3.388 -1.999 13.891 1.00 55.38 107 ARG A O 1
ATOM 791 N N . PHE A 1 108 ? 1.588 -3.332 13.626 1.00 60.53 108 PHE A N 1
ATOM 792 C CA . PHE A 1 108 ? 1.895 -3.741 12.253 1.00 60.53 108 PHE A CA 1
ATOM 793 C C . PHE A 1 108 ? 0.747 -3.576 11.252 1.00 60.53 108 PHE A C 1
ATOM 795 O O . PHE A 1 108 ? 0.650 -4.374 10.330 1.00 60.53 108 PHE A O 1
ATOM 802 N N . SER A 1 109 ? -0.104 -2.542 11.348 1.00 69.06 109 SER A N 1
ATOM 803 C CA . SER A 1 109 ? -0.993 -2.262 10.202 1.00 69.06 109 SER A CA 1
ATOM 804 C C . SER A 1 109 ? -0.155 -2.087 8.927 1.00 69.06 109 SER A C 1
ATOM 806 O O . SER A 1 109 ? 0.775 -1.271 8.879 1.00 69.06 109 SER A O 1
ATOM 808 N N . ILE A 1 110 ? -0.441 -2.910 7.915 1.00 87.44 110 ILE A N 1
ATOM 809 C CA . ILE A 1 110 ? 0.337 -2.958 6.677 1.00 87.44 110 ILE A CA 1
ATOM 810 C C . ILE A 1 110 ? -0.432 -2.174 5.624 1.00 87.44 110 ILE A C 1
ATOM 812 O O . ILE A 1 110 ? -1.517 -2.575 5.201 1.00 87.44 110 ILE A O 1
ATOM 816 N N . ALA A 1 111 ? 0.133 -1.049 5.193 1.00 93.62 111 ALA A N 1
ATOM 817 C CA . ALA A 1 111 ? -0.354 -0.354 4.011 1.00 93.62 111 ALA A CA 1
ATOM 818 C C . ALA A 1 111 ? -0.031 -1.199 2.777 1.00 93.62 111 ALA A C 1
ATOM 820 O O . ALA A 1 111 ? 1.113 -1.611 2.586 1.00 93.62 111 ALA A O 1
ATOM 821 N N . VAL A 1 112 ? -1.022 -1.454 1.934 1.00 95.88 112 VAL A N 1
ATOM 822 C CA . VAL A 1 112 ? -0.838 -2.154 0.666 1.00 95.88 112 VAL A CA 1
ATOM 823 C C . VAL A 1 112 ? -1.094 -1.171 -0.465 1.00 95.88 112 VAL A C 1
ATOM 825 O O . VAL A 1 112 ? -2.142 -0.532 -0.523 1.00 95.88 112 VAL A O 1
ATOM 828 N N . GLU A 1 113 ? -0.120 -1.064 -1.359 1.00 96.56 113 GLU A N 1
ATOM 829 C CA . GLU A 1 113 ? -0.139 -0.190 -2.529 1.00 96.56 113 GLU A CA 1
ATOM 830 C C . GLU A 1 113 ? -0.103 -1.055 -3.786 1.00 96.56 113 GLU A C 1
ATOM 832 O O . GLU A 1 113 ? 0.787 -1.895 -3.948 1.00 96.56 113 GLU A O 1
ATOM 837 N N . VAL A 1 114 ? -1.052 -0.847 -4.692 1.00 94.62 114 VAL A N 1
ATOM 838 C CA . VAL A 1 114 ? -1.126 -1.534 -5.980 1.00 94.62 114 VAL A CA 1
ATOM 839 C C . VAL A 1 114 ? -0.764 -0.553 -7.081 1.00 94.62 114 VAL A C 1
ATOM 841 O O . VAL A 1 114 ? -1.590 0.206 -7.582 1.00 94.62 114 VAL A O 1
ATOM 844 N N . GLU A 1 115 ? 0.488 -0.588 -7.519 1.00 91.62 115 GLU A N 1
ATOM 845 C CA . GLU A 1 115 ? 0.964 0.333 -8.547 1.00 91.62 115 GLU A CA 1
ATOM 846 C C . GLU A 1 115 ? 1.148 -0.392 -9.880 1.00 91.62 115 GLU A C 1
ATOM 848 O O . GLU A 1 115 ? 1.986 -1.282 -10.011 1.00 91.62 115 GLU A O 1
ATOM 853 N N . LEU A 1 116 ? 0.377 -0.010 -10.896 1.00 87.56 116 LEU A N 1
ATOM 854 C CA . LEU A 1 116 ? 0.491 -0.611 -12.230 1.00 87.56 116 LEU A CA 1
ATOM 855 C C . LEU A 1 116 ? 1.482 0.139 -13.121 1.00 87.56 116 LEU A C 1
ATOM 857 O O . LEU A 1 116 ? 2.095 -0.454 -14.010 1.00 87.56 116 LEU A O 1
ATOM 861 N N . THR A 1 117 ? 1.638 1.439 -12.880 1.00 83.50 117 THR A N 1
ATOM 862 C CA . THR A 1 117 ? 2.417 2.358 -13.712 1.00 83.50 117 THR A CA 1
ATOM 863 C C . THR A 1 117 ? 3.360 3.178 -12.852 1.00 83.50 117 THR A C 1
ATOM 865 O O . THR A 1 117 ? 2.973 3.658 -11.795 1.00 83.50 117 THR A O 1
ATOM 868 N N . ALA A 1 118 ? 4.583 3.415 -13.318 1.00 80.50 118 ALA A N 1
ATOM 869 C CA . ALA A 1 118 ? 5.533 4.239 -12.579 1.00 80.50 118 ALA A CA 1
ATOM 870 C C . ALA A 1 118 ? 4.975 5.653 -12.332 1.00 80.50 118 ALA A C 1
ATOM 872 O O . ALA A 1 118 ? 4.716 6.419 -13.264 1.00 80.50 118 ALA A O 1
ATOM 873 N N . LYS A 1 119 ? 4.813 6.013 -11.054 1.00 83.50 119 LYS A N 1
ATOM 874 C CA . LYS A 1 119 ? 4.615 7.402 -10.620 1.00 83.50 119 LYS A CA 1
ATOM 875 C C . LYS A 1 119 ? 5.907 8.191 -10.872 1.00 83.50 119 LYS A C 1
ATOM 877 O O . LYS A 1 119 ? 6.988 7.624 -11.032 1.00 83.50 119 LYS A O 1
ATOM 882 N N . SER A 1 120 ? 5.832 9.523 -10.870 1.00 87.81 120 SER A N 1
ATOM 883 C CA . SER A 1 120 ? 7.061 10.325 -10.908 1.00 87.81 120 SER A CA 1
ATOM 884 C C . SER A 1 120 ? 7.929 10.027 -9.671 1.00 87.81 120 SER A C 1
ATOM 886 O O . SER A 1 120 ? 7.378 9.800 -8.586 1.00 87.81 120 SER A O 1
ATOM 888 N N . PRO A 1 121 ? 9.272 10.076 -9.775 1.00 87.38 121 PRO A N 1
ATOM 889 C CA . PRO A 1 121 ? 10.146 9.854 -8.622 1.00 87.38 121 PRO A CA 1
ATOM 890 C C . PRO A 1 121 ? 9.828 10.781 -7.443 1.00 87.38 121 PRO A C 1
ATOM 892 O O . PRO A 1 121 ? 9.869 10.361 -6.291 1.00 87.38 121 PRO A O 1
ATOM 895 N N . ALA A 1 122 ? 9.444 12.032 -7.716 1.00 89.56 122 ALA A N 1
ATOM 896 C CA . ALA A 1 122 ? 9.059 12.988 -6.680 1.00 89.56 122 ALA A CA 1
ATOM 897 C C . ALA A 1 122 ? 7.804 12.545 -5.905 1.00 89.56 122 ALA A C 1
ATOM 899 O O . ALA A 1 122 ? 7.780 12.637 -4.678 1.00 89.56 122 ALA A O 1
ATOM 900 N N . ALA A 1 123 ? 6.790 12.022 -6.605 1.00 89.75 123 ALA A N 1
ATOM 901 C CA . ALA A 1 123 ? 5.564 11.534 -5.979 1.00 89.75 123 ALA A CA 1
ATOM 902 C C . ALA A 1 123 ? 5.824 10.290 -5.116 1.00 89.75 123 ALA A C 1
ATOM 904 O O . ALA A 1 123 ? 5.367 10.232 -3.976 1.00 89.75 123 ALA A O 1
ATOM 905 N N . ILE A 1 124 ? 6.614 9.332 -5.616 1.00 91.62 124 ILE A N 1
ATOM 906 C CA . ILE A 1 124 ? 6.997 8.141 -4.841 1.00 91.62 124 ILE A CA 1
ATOM 907 C C . ILE A 1 124 ? 7.802 8.537 -3.605 1.00 91.62 124 ILE A C 1
ATOM 909 O O . ILE A 1 124 ? 7.512 8.058 -2.511 1.00 91.62 124 ILE A O 1
ATOM 913 N N . ARG A 1 125 ? 8.764 9.461 -3.739 1.00 94.56 125 ARG A N 1
ATOM 914 C CA . ARG A 1 125 ? 9.546 9.957 -2.598 1.00 94.56 125 ARG A CA 1
ATOM 915 C C . ARG A 1 125 ? 8.668 10.561 -1.510 1.00 94.56 125 ARG A C 1
ATOM 917 O O . ARG A 1 125 ? 8.926 10.314 -0.335 1.00 94.56 125 ARG A O 1
ATOM 924 N N . ALA A 1 126 ? 7.656 11.343 -1.882 1.00 94.00 126 ALA A N 1
ATOM 925 C CA . ALA A 1 126 ? 6.740 11.951 -0.921 1.00 94.00 126 ALA A CA 1
ATOM 926 C C . ALA A 1 126 ? 5.956 10.887 -0.134 1.00 94.00 126 ALA A C 1
ATOM 928 O O . ALA A 1 126 ? 5.964 10.913 1.095 1.00 94.00 126 ALA A O 1
ATOM 929 N N . ILE A 1 127 ? 5.359 9.916 -0.835 1.00 92.62 127 ILE A N 1
ATOM 930 C CA . ILE A 1 127 ? 4.565 8.836 -0.227 1.00 92.62 127 ILE A CA 1
ATOM 931 C C . ILE A 1 127 ? 5.434 7.952 0.673 1.00 92.62 127 ILE A C 1
ATOM 933 O O . ILE A 1 127 ? 5.115 7.734 1.840 1.00 92.62 127 ILE A O 1
ATOM 937 N N . LEU A 1 128 ? 6.572 7.473 0.166 1.00 94.25 128 LEU A N 1
ATOM 938 C CA . LEU A 1 128 ? 7.459 6.599 0.933 1.00 94.25 128 LEU A CA 1
ATOM 939 C C . LEU A 1 128 ? 8.061 7.307 2.153 1.00 94.25 128 LEU A C 1
ATOM 941 O O . LEU A 1 128 ? 8.191 6.700 3.216 1.00 94.25 128 LEU A O 1
ATOM 945 N N . ARG A 1 129 ? 8.393 8.600 2.044 1.00 94.75 129 ARG A N 1
ATOM 946 C CA . ARG A 1 129 ? 8.850 9.391 3.195 1.00 94.75 129 ARG A CA 1
ATOM 947 C C . ARG A 1 129 ? 7.767 9.493 4.266 1.00 94.75 129 ARG A C 1
ATOM 949 O O . ARG A 1 129 ? 8.100 9.341 5.439 1.00 94.75 129 ARG A O 1
ATOM 956 N N . ALA A 1 130 ? 6.514 9.711 3.871 1.00 92.44 130 ALA A N 1
ATOM 957 C CA . ALA A 1 130 ? 5.386 9.772 4.794 1.00 92.44 130 ALA A CA 1
ATOM 958 C C . ALA A 1 130 ? 5.176 8.438 5.525 1.00 92.44 130 ALA A C 1
ATOM 960 O O . ALA A 1 130 ? 5.104 8.419 6.752 1.00 92.44 130 ALA A O 1
ATOM 961 N N . TYR A 1 131 ? 5.201 7.308 4.808 1.00 92.00 131 TYR A N 1
ATOM 962 C CA . TYR A 1 131 ? 5.133 5.987 5.441 1.00 92.00 131 TYR A CA 1
ATOM 963 C C . TYR A 1 131 ? 6.294 5.723 6.400 1.00 92.00 131 TYR A C 1
ATOM 965 O O . TYR A 1 131 ? 6.076 5.235 7.510 1.00 92.00 131 TYR A O 1
ATOM 973 N N . ARG A 1 132 ? 7.520 6.101 6.015 1.00 90.50 132 ARG A N 1
ATOM 974 C CA . ARG A 1 132 ? 8.697 5.994 6.886 1.00 90.50 132 ARG A CA 1
ATOM 975 C C . ARG A 1 132 ? 8.520 6.798 8.175 1.00 90.50 132 ARG A C 1
ATOM 977 O O . ARG A 1 132 ? 8.827 6.292 9.247 1.00 90.50 132 ARG A O 1
ATOM 984 N N . GLN A 1 133 ? 8.040 8.037 8.071 1.00 89.31 133 GLN A N 1
ATOM 985 C CA . GLN A 1 133 ? 7.808 8.923 9.219 1.00 89.31 133 GLN A CA 1
ATOM 986 C C . GLN A 1 133 ? 6.699 8.402 10.136 1.00 89.31 133 GLN A C 1
ATOM 988 O O . GLN A 1 133 ? 6.853 8.450 11.351 1.00 89.31 133 GLN A O 1
ATOM 993 N N . ALA A 1 134 ? 5.634 7.841 9.562 1.00 85.00 134 ALA A N 1
ATOM 994 C CA . ALA A 1 134 ? 4.570 7.171 10.305 1.00 85.00 134 ALA A CA 1
ATOM 995 C C . ALA A 1 134 ? 5.001 5.811 10.887 1.00 85.00 134 ALA A C 1
ATOM 997 O O . ALA A 1 134 ? 4.227 5.158 11.581 1.00 85.00 134 ALA A O 1
ATOM 998 N N . GLY A 1 135 ? 6.214 5.341 10.573 1.00 84.62 135 GLY A N 1
ATOM 999 C CA . GLY A 1 135 ? 6.709 4.041 11.002 1.00 84.62 135 GLY A CA 1
ATOM 1000 C C . GLY A 1 135 ? 5.914 2.854 10.448 1.00 84.62 135 GLY A C 1
ATOM 1001 O O . GLY A 1 135 ? 6.012 1.762 11.007 1.00 84.62 135 GLY A O 1
ATOM 1002 N N . ARG A 1 136 ? 5.151 3.040 9.367 1.00 85.81 136 ARG A N 1
ATOM 1003 C CA . ARG A 1 136 ? 4.220 2.037 8.842 1.00 85.81 136 ARG A CA 1
ATOM 1004 C C . ARG A 1 136 ? 4.935 0.980 8.002 1.00 85.81 136 ARG A C 1
ATOM 1006 O O . ARG A 1 136 ? 5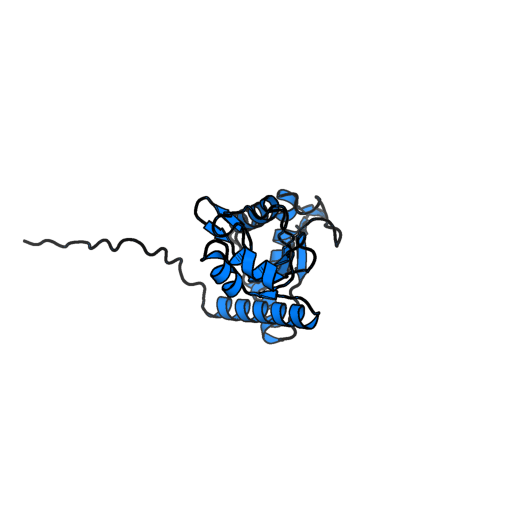.872 1.293 7.266 1.00 85.81 136 ARG A O 1
ATOM 1013 N N . TRP A 1 137 ? 4.473 -0.264 8.105 1.00 89.00 137 TRP A N 1
ATOM 1014 C CA . TRP A 1 137 ? 4.879 -1.336 7.200 1.00 89.00 137 TRP A CA 1
ATOM 1015 C C . TRP A 1 137 ? 4.127 -1.207 5.885 1.00 89.00 137 TRP A C 1
ATOM 1017 O O . TRP A 1 137 ? 2.936 -0.899 5.881 1.00 89.00 137 TRP A O 1
ATOM 1027 N N . VAL A 1 138 ? 4.818 -1.417 4.767 1.00 91.62 138 VAL A N 1
ATOM 1028 C CA . VAL A 1 138 ? 4.229 -1.224 3.442 1.00 91.62 138 VAL A CA 1
ATOM 1029 C C . VAL A 1 138 ? 4.524 -2.411 2.538 1.00 91.62 138 VAL A C 1
ATOM 1031 O O . VAL A 1 138 ? 5.672 -2.835 2.412 1.00 91.62 138 VAL A O 1
ATOM 1034 N N . LEU A 1 139 ? 3.492 -2.913 1.872 1.00 93.56 139 LEU A N 1
ATOM 1035 C CA . LEU A 1 139 ? 3.575 -3.893 0.800 1.00 93.56 139 LEU A CA 1
ATOM 1036 C C . LEU A 1 139 ? 3.194 -3.226 -0.525 1.00 93.56 139 LEU A C 1
ATOM 1038 O O . LEU A 1 139 ? 2.042 -2.870 -0.737 1.00 93.56 139 LEU A O 1
ATOM 1042 N N . TYR A 1 140 ? 4.146 -3.101 -1.444 1.00 94.38 140 TYR A N 1
ATOM 1043 C CA . TYR A 1 140 ? 3.868 -2.742 -2.833 1.00 94.38 140 TYR A CA 1
ATOM 1044 C C . TYR A 1 140 ? 3.656 -4.006 -3.663 1.00 94.38 140 TYR A C 1
ATOM 1046 O O . TYR A 1 140 ? 4.566 -4.828 -3.779 1.00 94.38 140 TYR A O 1
ATOM 1054 N N . LEU A 1 141 ? 2.478 -4.135 -4.269 1.00 94.00 141 LEU A N 1
ATOM 1055 C CA . LEU A 1 141 ? 2.161 -5.120 -5.301 1.00 94.00 141 LEU A CA 1
ATOM 1056 C C . LEU A 1 141 ? 2.196 -4.411 -6.649 1.00 94.00 141 LEU A C 1
ATOM 1058 O O . LEU A 1 141 ? 1.376 -3.535 -6.921 1.00 94.00 141 LEU A O 1
ATOM 1062 N N . THR A 1 142 ? 3.189 -4.714 -7.480 1.00 92.62 142 THR A N 1
ATOM 1063 C CA . THR A 1 142 ? 3.492 -3.804 -8.586 1.00 92.62 142 THR A CA 1
ATOM 1064 C C . THR A 1 142 ? 4.120 -4.456 -9.812 1.00 92.62 142 THR A C 1
ATOM 1066 O O . THR A 1 142 ? 4.446 -5.640 -9.816 1.00 92.62 142 THR A O 1
ATOM 1069 N N . THR A 1 143 ? 4.244 -3.692 -10.894 1.00 89.81 143 THR A N 1
ATOM 1070 C CA . THR A 1 143 ? 4.857 -4.136 -12.147 1.0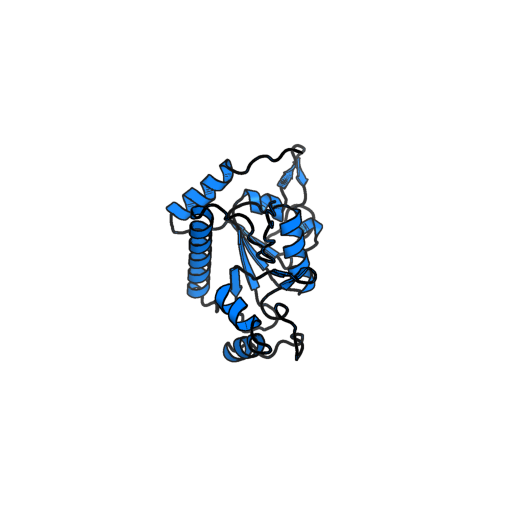0 89.81 143 THR A CA 1
ATOM 1071 C C . THR A 1 143 ? 6.370 -3.944 -12.121 1.00 89.81 143 THR A C 1
ATOM 1073 O O . THR A 1 143 ? 6.905 -3.083 -11.428 1.00 89.81 143 THR A O 1
ATOM 1076 N N . GLU A 1 144 ? 7.080 -4.727 -12.925 1.00 88.25 144 GLU A N 1
ATOM 1077 C CA . GLU A 1 144 ? 8.545 -4.740 -12.991 1.00 88.25 144 GLU A CA 1
ATOM 1078 C C . GLU A 1 144 ? 9.233 -3.347 -13.136 1.00 88.25 144 GLU A C 1
ATOM 1080 O O . GLU A 1 144 ? 10.227 -3.097 -12.458 1.00 88.25 144 GLU A O 1
ATOM 1085 N N . PRO A 1 145 ? 8.734 -2.373 -13.925 1.00 88.25 145 PRO A N 1
ATOM 1086 C CA . PRO A 1 145 ? 9.328 -1.044 -14.032 1.00 88.25 145 PRO A CA 1
ATOM 1087 C C . PRO A 1 145 ? 9.228 -0.273 -12.721 1.00 88.25 145 PRO A C 1
ATOM 1089 O O . PRO A 1 145 ? 10.146 0.461 -12.367 1.00 88.25 145 PRO A O 1
ATOM 1092 N N . VAL A 1 146 ? 8.132 -0.460 -11.986 1.00 91.06 146 VAL A N 1
ATOM 1093 C CA . VAL A 1 146 ? 7.946 0.132 -10.664 1.00 91.06 146 VAL A CA 1
ATOM 1094 C C . VAL A 1 146 ? 8.806 -0.599 -9.636 1.00 91.06 146 VAL A C 1
ATOM 1096 O O . VAL A 1 146 ? 9.391 0.057 -8.779 1.00 91.06 146 VAL A O 1
ATOM 1099 N N . ILE A 1 147 ? 8.968 -1.926 -9.747 1.00 92.06 147 ILE A N 1
ATOM 1100 C CA . ILE A 1 147 ? 9.930 -2.681 -8.928 1.00 92.06 147 ILE A CA 1
ATOM 1101 C C . ILE A 1 147 ? 11.320 -2.073 -9.087 1.00 92.06 147 ILE A C 1
ATOM 1103 O O . ILE A 1 147 ? 11.923 -1.718 -8.079 1.00 92.06 147 ILE A O 1
ATOM 1107 N N . ARG A 1 148 ? 11.801 -1.876 -10.320 1.00 91.75 148 ARG A N 1
ATOM 1108 C CA . ARG A 1 148 ? 13.104 -1.239 -10.570 1.00 91.75 148 ARG A CA 1
ATOM 1109 C C . ARG A 1 148 ? 13.174 0.192 -10.051 1.00 91.75 148 ARG A C 1
ATOM 1111 O O . ARG A 1 148 ? 14.180 0.590 -9.484 1.00 91.75 148 ARG A O 1
ATOM 1118 N N . GLN A 1 149 ? 12.101 0.966 -10.181 1.00 93.19 149 GLN A N 1
ATOM 1119 C CA . GLN A 1 149 ? 12.054 2.323 -9.634 1.00 93.19 149 GLN A CA 1
ATOM 1120 C C . GLN A 1 149 ? 12.149 2.343 -8.097 1.00 93.19 149 GLN A C 1
ATOM 1122 O O . GLN A 1 149 ? 12.800 3.216 -7.521 1.00 93.19 149 GLN A O 1
ATOM 1127 N N . LEU A 1 150 ? 11.492 1.397 -7.422 1.00 93.75 150 LEU A N 1
ATOM 1128 C CA . LEU A 1 150 ? 11.449 1.312 -5.963 1.00 93.75 150 LEU A CA 1
ATOM 1129 C C . LEU A 1 150 ? 12.717 0.681 -5.388 1.00 93.75 150 LEU A C 1
ATOM 1131 O O . LEU A 1 150 ? 13.292 1.238 -4.459 1.00 93.75 150 LEU A O 1
ATOM 1135 N N . LYS A 1 151 ? 13.124 -0.468 -5.931 1.00 93.38 151 LYS A N 1
ATOM 1136 C CA . LYS A 1 151 ? 14.217 -1.317 -5.446 1.00 93.38 151 LYS A CA 1
ATOM 1137 C C . LYS A 1 151 ? 15.542 -1.073 -6.154 1.00 93.38 151 LYS A C 1
ATOM 1139 O O . LYS A 1 151 ? 16.531 -1.633 -5.712 1.00 93.38 151 LYS A O 1
ATOM 1144 N N . GLY A 1 152 ? 15.590 -0.326 -7.245 1.00 93.00 152 GLY A N 1
ATOM 1145 C CA . GLY A 1 152 ? 16.793 -0.237 -8.065 1.00 93.00 152 GLY A CA 1
ATOM 1146 C C . GLY A 1 152 ? 16.954 -1.421 -9.016 1.00 93.00 152 GLY A C 1
ATOM 1147 O O . GLY A 1 152 ? 16.088 -2.297 -9.113 1.00 93.00 152 GLY A O 1
ATOM 1148 N N . SER A 1 153 ? 18.063 -1.428 -9.743 1.00 92.69 153 SER A N 1
ATOM 1149 C CA . SER A 1 153 ? 18.398 -2.461 -10.724 1.00 92.69 153 SER A CA 1
ATOM 1150 C C . SER A 1 153 ? 19.901 -2.491 -11.001 1.00 92.69 153 SER A C 1
ATOM 1152 O O . SER A 1 153 ? 20.587 -1.508 -10.712 1.00 92.69 153 SER A O 1
ATOM 1154 N N . PRO A 1 154 ? 20.427 -3.555 -11.630 1.00 92.06 154 PRO A N 1
ATOM 1155 C CA . PRO A 1 154 ? 21.774 -3.521 -12.187 1.00 92.06 154 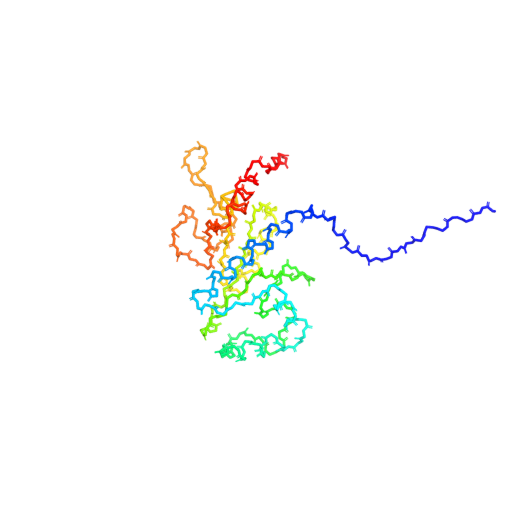PRO A CA 1
ATOM 1156 C C . PRO A 1 154 ? 21.917 -2.375 -13.200 1.00 92.06 154 PRO A C 1
ATOM 1158 O O . PRO A 1 154 ? 21.036 -2.161 -14.039 1.00 92.06 154 PRO A O 1
ATOM 1161 N N . GLY A 1 155 ? 23.008 -1.625 -13.094 1.00 89.06 155 GLY A N 1
ATOM 1162 C CA . GLY A 1 155 ? 23.446 -0.617 -14.049 1.00 89.06 155 GLY A CA 1
ATOM 1163 C C . GLY A 1 155 ? 24.083 -1.251 -15.285 1.00 89.06 155 GLY A C 1
ATOM 1164 O O . GLY A 1 155 ? 24.358 -2.451 -15.325 1.00 89.06 155 GLY A O 1
ATOM 1165 N N . GLY A 1 156 ? 24.330 -0.437 -16.315 1.00 88.12 156 GLY A N 1
ATOM 1166 C CA . GLY A 1 156 ? 24.961 -0.906 -17.558 1.00 88.12 156 GLY A CA 1
ATOM 1167 C C . GLY A 1 156 ? 26.409 -1.380 -17.383 1.00 88.12 156 GLY A C 1
ATOM 1168 O O . GLY A 1 156 ? 26.923 -2.109 -18.223 1.00 88.12 156 GLY A O 1
ATOM 1169 N N . ASP A 1 157 ? 27.045 -0.991 -16.282 1.00 91.25 157 ASP A N 1
ATOM 1170 C CA . ASP A 1 157 ? 28.385 -1.385 -15.845 1.00 91.25 157 ASP A CA 1
ATOM 1171 C C . ASP A 1 157 ? 28.383 -2.609 -14.907 1.00 91.25 157 ASP A C 1
ATOM 1173 O O . ASP A 1 157 ? 29.435 -3.013 -14.414 1.00 91.25 157 ASP A O 1
ATOM 1177 N N . GLY A 1 158 ? 27.212 -3.203 -14.648 1.00 87.50 158 GLY A N 1
ATOM 1178 C CA . GLY A 1 158 ? 27.035 -4.327 -13.729 1.00 87.50 158 GLY A CA 1
ATOM 1179 C C . GLY A 1 158 ? 26.953 -3.935 -12.251 1.00 87.50 158 GLY A C 1
ATOM 1180 O O . GLY A 1 158 ? 26.643 -4.793 -11.423 1.00 87.50 158 GLY A O 1
ATOM 1181 N N . TRP A 1 159 ? 27.168 -2.662 -11.898 1.00 91.50 159 TRP A N 1
ATOM 1182 C CA . TRP A 1 159 ? 27.014 -2.184 -10.524 1.00 91.50 159 TRP A CA 1
ATOM 1183 C C . TRP A 1 159 ? 25.549 -1.940 -10.187 1.00 91.50 159 TRP A C 1
ATOM 1185 O O . TRP A 1 159 ? 24.765 -1.495 -11.018 1.00 91.50 159 TRP A O 1
ATOM 1195 N N . TRP A 1 160 ? 25.153 -2.217 -8.946 1.00 93.69 160 TRP A N 1
ATOM 1196 C CA . TRP A 1 160 ? 23.780 -1.960 -8.521 1.00 93.69 160 TRP A CA 1
ATOM 1197 C C . TRP A 1 160 ? 23.494 -0.457 -8.436 1.00 93.69 160 TRP A C 1
ATOM 1199 O O . TRP A 1 160 ? 24.217 0.280 -7.764 1.00 93.69 160 TRP A O 1
ATOM 1209 N N . VAL A 1 161 ? 22.399 -0.020 -9.057 1.00 94.56 161 VAL A N 1
ATOM 1210 C CA . VAL A 1 161 ? 21.863 1.336 -8.925 1.00 94.56 161 VAL A CA 1
ATOM 1211 C C . VAL A 1 161 ? 20.679 1.292 -7.970 1.00 94.56 161 VAL A C 1
ATOM 1213 O O . VAL A 1 161 ? 19.677 0.635 -8.246 1.00 94.56 161 VAL A O 1
ATOM 1216 N N . ASP A 1 162 ? 20.799 1.994 -6.845 1.00 94.75 162 ASP A N 1
ATOM 1217 C CA . ASP A 1 162 ? 19.765 2.078 -5.813 1.00 94.75 162 ASP A CA 1
ATOM 1218 C C . ASP A 1 162 ? 18.458 2.695 -6.339 1.00 94.75 162 ASP A C 1
ATOM 1220 O O . ASP A 1 162 ? 18.457 3.628 -7.142 1.00 94.75 162 ASP A O 1
ATOM 1224 N N . GLY A 1 163 ? 17.328 2.181 -5.847 1.00 94.50 163 GLY A N 1
ATOM 1225 C CA . GLY A 1 163 ? 16.009 2.747 -6.100 1.00 94.50 163 GLY A CA 1
ATOM 1226 C C . GLY A 1 163 ? 15.581 3.745 -5.029 1.00 94.50 163 GLY A C 1
ATOM 1227 O O . GLY A 1 163 ? 16.256 3.974 -4.022 1.00 94.50 163 GLY A O 1
ATOM 1228 N N . VAL A 1 164 ? 14.386 4.309 -5.210 1.00 95.06 164 VAL A N 1
ATOM 1229 C CA . VAL A 1 164 ? 13.840 5.335 -4.307 1.00 95.06 164 VAL A CA 1
ATOM 1230 C C . VAL A 1 164 ? 13.695 4.827 -2.863 1.00 95.06 164 VAL A C 1
ATOM 1232 O O . VAL A 1 164 ? 13.833 5.601 -1.914 1.00 95.06 164 VAL A O 1
ATOM 1235 N N . ALA A 1 165 ? 13.432 3.535 -2.654 1.00 93.81 165 ALA A N 1
ATOM 1236 C CA . ALA A 1 165 ? 13.309 2.983 -1.309 1.00 93.81 165 ALA A CA 1
ATOM 1237 C C . ALA A 1 165 ? 14.652 2.929 -0.564 1.00 93.81 165 ALA A C 1
ATOM 1239 O O . ALA A 1 165 ? 14.678 3.182 0.644 1.00 93.81 165 ALA A O 1
ATOM 1240 N N . GLN A 1 166 ? 15.754 2.646 -1.264 1.00 93.31 166 GLN A N 1
ATOM 1241 C CA . GLN A 1 166 ? 17.102 2.719 -0.696 1.00 93.31 166 GLN A CA 1
ATOM 1242 C C . GLN A 1 166 ? 17.532 4.156 -0.418 1.00 93.31 166 GLN A C 1
ATOM 1244 O O . GLN A 1 166 ? 18.051 4.431 0.664 1.00 93.31 166 GLN A O 1
ATOM 1249 N N . GLU A 1 167 ? 17.256 5.091 -1.338 1.00 93.50 167 GLU A N 1
ATOM 1250 C CA . GLU A 1 167 ? 17.517 6.526 -1.129 1.00 93.50 167 GLU A CA 1
ATOM 1251 C C . GLU A 1 167 ? 16.898 7.025 0.189 1.00 93.50 167 GLU A C 1
ATOM 1253 O O . GLU A 1 167 ? 17.478 7.846 0.903 1.00 93.50 167 GLU A O 1
ATOM 1258 N N . LEU A 1 168 ? 15.709 6.517 0.528 1.00 93.62 168 LEU A N 1
ATOM 1259 C CA . LEU A 1 168 ? 14.968 6.881 1.733 1.00 93.62 168 LEU A CA 1
ATOM 1260 C C . LEU A 1 168 ? 15.257 5.970 2.935 1.00 93.62 168 LEU A C 1
ATOM 1262 O O . LEU A 1 168 ? 14.652 6.172 3.990 1.00 93.62 168 LEU A O 1
ATOM 1266 N N . GLY A 1 169 ? 16.152 4.989 2.821 1.00 90.81 169 GLY A N 1
ATOM 1267 C CA . GLY A 1 169 ? 16.499 4.074 3.912 1.00 90.81 169 GLY A CA 1
ATOM 1268 C C . GLY A 1 169 ? 15.348 3.171 4.373 1.00 90.81 169 GLY A C 1
ATOM 1269 O O . GLY A 1 169 ? 15.346 2.720 5.515 1.00 90.81 169 GLY A O 1
ATOM 1270 N N . LEU A 1 170 ? 14.347 2.932 3.518 1.00 90.69 170 LEU A N 1
ATOM 1271 C CA . LEU A 1 170 ? 13.308 1.919 3.756 1.00 90.69 170 LEU A CA 1
ATOM 1272 C C . LEU A 1 170 ? 13.803 0.508 3.426 1.00 90.69 170 LEU A C 1
ATOM 1274 O O . LEU A 1 170 ? 13.305 -0.462 3.998 1.00 90.69 170 LEU A O 1
ATOM 1278 N N . LEU A 1 171 ? 14.782 0.420 2.523 1.00 91.31 171 LEU A N 1
ATOM 1279 C CA . LEU A 1 171 ? 15.536 -0.781 2.185 1.00 91.31 171 LEU A CA 1
ATOM 1280 C C . LEU A 1 171 ? 17.041 -0.519 2.373 1.00 91.31 171 LEU A C 1
ATOM 1282 O O . LEU A 1 171 ? 17.475 0.629 2.232 1.00 91.31 171 LEU A O 1
ATOM 1286 N N . PRO A 1 172 ? 17.848 -1.553 2.671 1.00 90.00 172 PRO A N 1
ATOM 1287 C CA . PRO A 1 172 ? 19.306 -1.447 2.632 1.00 90.00 172 PRO A CA 1
ATOM 1288 C C . PRO A 1 172 ? 19.804 -1.059 1.235 1.00 90.00 172 PRO A C 1
ATOM 1290 O O . PRO A 1 172 ? 19.196 -1.457 0.243 1.00 90.00 172 PRO A O 1
ATOM 1293 N N . ARG A 1 173 ? 20.928 -0.332 1.164 1.00 90.81 173 ARG A N 1
ATOM 1294 C CA . ARG A 1 173 ? 21.624 -0.044 -0.103 1.00 90.81 173 ARG A CA 1
ATOM 1295 C C . ARG A 1 173 ? 22.091 -1.324 -0.796 1.00 90.81 173 ARG A C 1
ATOM 1297 O O . ARG A 1 173 ? 22.423 -2.301 -0.121 1.00 90.81 173 ARG A O 1
ATOM 1304 N N . GLY A 1 174 ? 22.186 -1.275 -2.122 1.00 89.56 174 GLY A N 1
ATOM 1305 C CA . GLY A 1 174 ? 22.536 -2.420 -2.954 1.00 89.56 174 GLY A CA 1
ATOM 1306 C C . GLY A 1 174 ? 21.331 -3.306 -3.274 1.00 89.56 174 GLY A C 1
ATOM 1307 O O . GLY A 1 174 ? 20.175 -2.924 -3.058 1.00 89.56 174 GLY A O 1
ATOM 1308 N N . GLU A 1 175 ? 21.614 -4.497 -3.804 1.00 88.06 175 GLU A N 1
ATOM 1309 C CA . GLU A 1 175 ? 20.592 -5.474 -4.177 1.00 88.06 175 GLU A CA 1
ATOM 1310 C C . GLU A 1 175 ? 19.759 -5.898 -2.949 1.00 88.06 175 GLU A C 1
ATOM 1312 O O . GLU A 1 175 ? 20.306 -6.457 -1.988 1.00 88.06 175 GLU A O 1
ATOM 1317 N N . PRO A 1 176 ? 18.432 -5.653 -2.935 1.00 81.00 176 PRO A N 1
ATOM 1318 C CA . PRO A 1 176 ? 17.639 -5.914 -1.742 1.00 81.00 176 PRO A CA 1
ATOM 1319 C C . PRO A 1 176 ? 17.450 -7.405 -1.481 1.00 81.00 176 PRO A C 1
ATOM 1321 O O . PRO A 1 176 ? 16.839 -8.121 -2.281 1.00 81.00 176 PRO A O 1
ATOM 1324 N N . ARG A 1 177 ? 17.855 -7.844 -0.287 1.00 79.44 177 ARG A N 1
ATOM 1325 C CA . ARG A 1 177 ? 17.497 -9.166 0.234 1.00 79.44 177 ARG A CA 1
ATOM 1326 C C . ARG A 1 177 ? 16.003 -9.219 0.589 1.00 79.44 177 ARG A C 1
ATOM 1328 O O . ARG A 1 177 ? 15.476 -8.247 1.138 1.00 79.44 177 ARG A O 1
ATOM 1335 N N . PRO A 1 178 ? 15.304 -10.335 0.317 1.00 74.19 178 PRO A N 1
ATOM 1336 C CA . PRO A 1 178 ? 13.921 -10.511 0.747 1.00 74.19 178 PRO A CA 1
ATOM 1337 C C . PRO A 1 178 ? 13.771 -10.368 2.268 1.00 74.19 178 PRO A C 1
ATOM 1339 O O . PRO A 1 178 ? 14.616 -10.836 3.024 1.00 74.19 178 PRO A O 1
ATOM 1342 N N . GLY A 1 179 ? 12.676 -9.746 2.714 1.00 72.62 179 GLY A N 1
ATOM 1343 C CA . GLY A 1 179 ? 12.296 -9.701 4.133 1.00 72.62 179 GLY A CA 1
ATOM 1344 C C . GLY A 1 179 ? 13.066 -8.708 5.011 1.00 72.62 179 GLY A C 1
ATOM 1345 O O . GLY A 1 179 ? 12.910 -8.750 6.226 1.00 72.62 179 GLY A O 1
ATOM 1346 N N . VAL A 1 180 ? 13.876 -7.815 4.433 1.00 77.44 180 VAL A N 1
ATOM 1347 C CA . VAL A 1 180 ? 14.627 -6.802 5.192 1.00 77.44 180 VAL A CA 1
ATOM 1348 C C . VAL A 1 180 ? 13.983 -5.421 5.053 1.00 77.44 180 VAL A C 1
ATOM 1350 O O . VAL A 1 180 ? 13.766 -4.947 3.941 1.00 77.44 180 VAL A O 1
ATOM 1353 N N . GLY A 1 181 ? 13.747 -4.745 6.182 1.00 80.50 181 GLY A N 1
ATOM 1354 C CA . GLY A 1 181 ? 13.179 -3.391 6.234 1.00 80.50 181 GLY A CA 1
ATOM 1355 C C . GLY A 1 181 ? 11.656 -3.367 6.391 1.00 80.50 181 GLY A C 1
ATOM 1356 O O . GLY A 1 181 ? 11.017 -4.408 6.491 1.00 80.50 181 GLY A O 1
ATOM 1357 N N . ARG A 1 182 ? 11.070 -2.161 6.431 1.00 84.12 182 ARG A N 1
ATOM 1358 C CA . ARG A 1 182 ? 9.611 -1.952 6.600 1.00 84.12 182 ARG A CA 1
ATOM 1359 C C . ARG A 1 182 ? 8.836 -1.922 5.280 1.00 84.12 182 ARG A C 1
ATOM 1361 O O . ARG A 1 182 ? 7.628 -1.713 5.281 1.00 84.12 182 ARG A O 1
ATOM 1368 N N . LEU A 1 183 ? 9.529 -2.093 4.158 1.00 91.00 183 LEU A N 1
ATOM 1369 C CA . LEU A 1 183 ? 8.955 -2.096 2.822 1.00 91.00 183 LEU A CA 1
ATOM 1370 C C . LEU A 1 183 ? 9.165 -3.471 2.185 1.00 91.00 183 LEU A C 1
ATOM 1372 O O . LEU A 1 183 ? 10.295 -3.924 2.032 1.00 91.00 183 LEU A O 1
ATOM 1376 N N . SER A 1 184 ? 8.084 -4.106 1.748 1.00 92.00 184 SER A N 1
ATOM 1377 C CA . SER A 1 184 ? 8.128 -5.251 0.844 1.00 92.00 184 SER A CA 1
ATOM 1378 C C . SE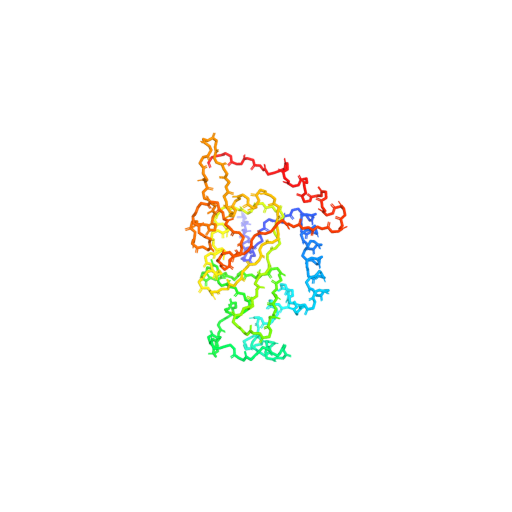R A 1 184 ? 7.644 -4.807 -0.528 1.00 92.00 184 SER A C 1
ATOM 1380 O O . SER A 1 184 ? 6.601 -4.175 -0.644 1.00 92.00 184 SER A O 1
ATOM 1382 N N . VAL A 1 185 ? 8.394 -5.129 -1.577 1.00 92.25 185 VAL A N 1
ATOM 1383 C CA . VAL A 1 185 ? 7.991 -4.869 -2.963 1.00 92.25 185 VAL A CA 1
ATOM 1384 C C . VAL A 1 185 ? 7.929 -6.212 -3.670 1.00 92.25 185 VAL A C 1
ATOM 1386 O O . VAL A 1 185 ? 8.935 -6.927 -3.728 1.00 92.25 185 VAL A O 1
ATOM 1389 N N . ARG A 1 186 ? 6.748 -6.570 -4.170 1.00 91.31 186 ARG A N 1
ATOM 1390 C CA . ARG A 1 186 ? 6.475 -7.848 -4.825 1.00 91.31 186 ARG A CA 1
ATOM 1391 C C . ARG A 1 186 ? 5.842 -7.615 -6.197 1.00 91.31 186 ARG A C 1
ATOM 1393 O O . ARG A 1 186 ? 5.088 -6.652 -6.360 1.00 91.31 186 ARG A O 1
ATOM 1400 N N . PRO A 1 187 ? 6.105 -8.500 -7.171 1.00 91.12 187 PRO A N 1
ATOM 1401 C CA . PRO A 1 187 ? 5.338 -8.522 -8.403 1.00 91.12 187 PRO A CA 1
ATOM 1402 C C . PRO A 1 187 ? 3.844 -8.645 -8.110 1.00 91.12 187 PRO A C 1
ATOM 1404 O O . PRO A 1 187 ? 3.430 -9.467 -7.288 1.00 91.12 187 PRO A O 1
ATOM 1407 N N . LEU A 1 188 ? 3.035 -7.837 -8.791 1.00 89.06 188 LEU A N 1
ATOM 1408 C CA . LEU A 1 188 ? 1.598 -8.042 -8.833 1.00 89.06 188 LEU A CA 1
ATOM 1409 C C . LEU A 1 188 ? 1.338 -9.352 -9.577 1.00 89.06 188 LEU A C 1
ATOM 1411 O O . LEU A 1 188 ? 1.667 -9.486 -10.756 1.00 89.06 188 LEU A O 1
ATOM 1415 N N . THR A 1 189 ? 0.734 -10.304 -8.878 1.00 84.75 189 THR A N 1
ATOM 1416 C CA . THR A 1 189 ? 0.190 -11.517 -9.482 1.00 84.75 189 THR A CA 1
ATOM 1417 C C . THR A 1 189 ? -1.313 -11.331 -9.605 1.00 84.75 189 THR A C 1
ATOM 1419 O O . THR A 1 189 ? -1.960 -10.864 -8.672 1.00 84.75 189 THR A O 1
ATOM 1422 N N . SER A 1 190 ? -1.844 -11.627 -10.787 1.00 79.56 190 SER A N 1
ATOM 1423 C CA . SER A 1 190 ? -3.273 -11.568 -11.066 1.00 79.56 190 SER A CA 1
ATOM 1424 C C . SER A 1 190 ? -3.691 -12.893 -11.688 1.00 79.56 190 SER A C 1
ATOM 1426 O O . SER A 1 190 ? -3.056 -13.372 -12.632 1.00 79.56 190 SER A O 1
ATOM 1428 N N . VAL A 1 191 ? -4.726 -13.499 -11.119 1.00 77.81 191 VAL A N 1
ATOM 1429 C CA . VAL A 1 191 ? -5.435 -14.659 -11.645 1.00 77.81 191 VAL A CA 1
ATOM 1430 C C . VAL A 1 191 ? -6.351 -14.279 -12.808 1.00 77.81 191 VAL A C 1
ATOM 1432 O O . VAL A 1 191 ? -6.714 -15.166 -13.574 1.00 77.81 191 VAL A O 1
ATOM 1435 N N . ASP A 1 192 ? -6.689 -12.993 -12.988 1.00 75.38 192 ASP A N 1
ATOM 1436 C CA . ASP A 1 192 ? -7.369 -12.500 -14.192 1.00 75.38 192 ASP A CA 1
ATOM 1437 C C . ASP A 1 192 ? -6.350 -12.312 -15.339 1.00 75.38 192 ASP A C 1
ATOM 1439 O O . ASP A 1 192 ? -5.537 -11.375 -15.332 1.00 75.38 192 ASP A O 1
ATOM 1443 N N . PRO A 1 193 ? -6.402 -13.143 -16.400 1.00 73.06 193 PRO A N 1
ATOM 1444 C CA . PRO A 1 193 ? -5.441 -13.062 -17.493 1.00 73.06 193 PRO A CA 1
ATOM 1445 C C . PRO A 1 193 ? -5.501 -11.734 -18.261 1.00 73.06 193 PRO A C 1
ATOM 1447 O O . PRO A 1 193 ? -4.515 -11.340 -18.883 1.00 73.06 193 PRO A O 1
ATOM 1450 N N . ALA A 1 194 ? -6.641 -11.038 -18.275 1.00 73.38 194 ALA A N 1
ATOM 1451 C CA . ALA A 1 194 ? -6.774 -9.734 -18.916 1.00 73.38 194 ALA A CA 1
ATOM 1452 C C . ALA A 1 194 ? -6.102 -8.631 -18.092 1.00 73.38 194 ALA A C 1
ATOM 1454 O O . ALA A 1 194 ? -5.450 -7.758 -18.678 1.00 73.38 194 ALA A O 1
ATOM 1455 N N . VAL A 1 195 ? -6.210 -8.690 -16.762 1.00 72.56 195 VAL A N 1
ATOM 1456 C CA . VAL A 1 195 ? -5.493 -7.784 -15.855 1.00 72.56 195 VAL A CA 1
ATOM 1457 C C . VAL A 1 195 ? -3.992 -8.040 -15.949 1.00 72.56 195 VAL A C 1
ATOM 1459 O O . VAL A 1 195 ? -3.243 -7.095 -16.200 1.00 72.56 195 VAL A O 1
ATOM 1462 N N . ALA A 1 196 ? -3.565 -9.305 -15.891 1.00 74.56 196 ALA A N 1
ATOM 1463 C CA . ALA A 1 196 ? -2.169 -9.699 -16.069 1.00 74.56 196 ALA A CA 1
ATOM 1464 C C . ALA A 1 196 ? -1.597 -9.197 -17.408 1.00 74.56 196 ALA A C 1
ATOM 1466 O O . ALA A 1 196 ? -0.599 -8.477 -17.425 1.00 74.56 196 ALA A O 1
ATOM 1467 N N . ARG A 1 197 ? -2.273 -9.469 -18.537 1.00 72.94 197 ARG A N 1
ATOM 1468 C CA . ARG A 1 197 ? -1.834 -8.997 -19.865 1.00 72.94 197 ARG A CA 1
ATOM 1469 C C . ARG A 1 197 ? -1.748 -7.477 -19.952 1.00 72.94 197 ARG A C 1
ATOM 1471 O O . ARG A 1 197 ? -0.822 -6.961 -20.571 1.00 72.94 197 ARG A O 1
ATOM 1478 N N . ARG A 1 198 ? -2.703 -6.740 -19.376 1.00 73.19 198 ARG A N 1
ATOM 1479 C CA . ARG A 1 198 ? -2.696 -5.268 -19.434 1.00 73.19 198 ARG A CA 1
ATOM 1480 C C . ARG A 1 198 ? -1.663 -4.646 -18.500 1.00 73.19 198 ARG A C 1
ATOM 1482 O O . ARG A 1 198 ? -1.047 -3.662 -18.897 1.00 73.19 198 ARG A O 1
ATOM 1489 N N . ALA A 1 199 ? -1.427 -5.228 -17.327 1.00 70.88 199 ALA A N 1
ATOM 1490 C CA . ALA A 1 199 ? -0.316 -4.849 -16.457 1.00 70.88 199 ALA A CA 1
ATOM 1491 C C . ALA A 1 199 ? 1.032 -5.078 -17.166 1.00 70.88 199 ALA A C 1
ATOM 1493 O O . ALA A 1 199 ? 1.896 -4.204 -17.140 1.00 70.88 199 ALA A O 1
ATOM 1494 N N . SER A 1 200 ? 1.171 -6.185 -17.906 1.00 70.00 200 SER A N 1
ATOM 1495 C CA . SER A 1 200 ? 2.328 -6.433 -18.774 1.00 70.00 200 SER A CA 1
ATOM 1496 C C . SER A 1 200 ? 2.399 -5.491 -19.985 1.00 70.00 200 SER A C 1
ATOM 1498 O O . SER A 1 200 ? 3.485 -5.122 -20.408 1.00 70.00 200 SER A O 1
ATOM 1500 N N . ALA A 1 201 ? 1.276 -5.047 -20.550 1.00 66.31 201 ALA A N 1
ATOM 1501 C CA . ALA A 1 201 ? 1.271 -4.090 -21.663 1.00 66.31 201 ALA A CA 1
ATOM 1502 C C . ALA A 1 201 ? 1.570 -2.643 -21.221 1.00 66.31 201 ALA A C 1
ATOM 1504 O O . ALA A 1 201 ? 2.045 -1.835 -22.015 1.00 66.31 201 ALA A O 1
ATOM 1505 N N . ALA A 1 202 ? 1.331 -2.297 -19.952 1.00 59.62 202 ALA A N 1
ATOM 1506 C CA . ALA A 1 202 ? 1.768 -1.020 -19.388 1.00 59.62 202 ALA A CA 1
ATOM 1507 C C . ALA A 1 202 ? 3.308 -0.902 -19.349 1.00 59.62 202 ALA A C 1
ATOM 1509 O O . ALA A 1 202 ? 3.836 0.207 -19.402 1.00 59.62 202 ALA A O 1
ATOM 1510 N N . LEU A 1 203 ? 4.029 -2.036 -19.359 1.00 54.84 203 LEU A N 1
ATOM 1511 C CA . LEU A 1 203 ? 5.495 -2.106 -19.433 1.00 54.84 203 LEU A CA 1
ATOM 1512 C C . LEU A 1 203 ? 6.065 -1.448 -20.697 1.00 54.84 203 LEU A C 1
ATOM 1514 O O . LEU A 1 203 ? 7.153 -0.882 -20.653 1.00 54.84 203 LEU A O 1
ATOM 1518 N N . THR A 1 204 ? 5.341 -1.522 -21.817 1.00 47.97 204 THR A N 1
ATOM 1519 C CA . THR A 1 204 ? 5.788 -1.034 -23.132 1.00 47.97 204 THR A CA 1
ATOM 1520 C C . THR A 1 204 ? 5.328 0.388 -23.450 1.00 47.97 204 THR A C 1
ATOM 1522 O O . THR A 1 204 ? 5.746 0.943 -24.462 1.00 47.97 204 THR A O 1
ATOM 1525 N N . ARG A 1 205 ? 4.485 1.003 -22.606 1.00 46.34 205 ARG A N 1
ATOM 1526 C CA . ARG A 1 205 ? 3.901 2.337 -22.850 1.00 46.34 205 ARG A CA 1
ATOM 1527 C C . ARG A 1 205 ? 4.395 3.449 -21.928 1.00 46.34 205 ARG A C 1
ATOM 1529 O O . ARG A 1 205 ? 3.933 4.577 -22.085 1.00 46.34 205 ARG A O 1
ATOM 1536 N N . SER A 1 206 ? 5.330 3.187 -21.016 1.00 39.59 206 SER A N 1
ATOM 1537 C CA . SER A 1 206 ? 5.973 4.269 -20.261 1.00 39.59 206 SER A CA 1
ATOM 1538 C C . SER A 1 206 ? 6.669 5.228 -21.234 1.00 39.59 206 SER A C 1
ATOM 1540 O O . SER A 1 206 ? 7.612 4.808 -21.908 1.00 39.59 206 SER A O 1
ATOM 1542 N N . PRO A 1 207 ? 6.246 6.503 -21.335 1.00 37.34 207 PRO A N 1
ATOM 1543 C CA . PRO A 1 207 ? 7.004 7.465 -22.106 1.00 37.34 207 PRO A CA 1
ATOM 1544 C C . PRO A 1 207 ? 8.364 7.614 -21.429 1.00 37.34 207 PRO A C 1
ATOM 1546 O O . PRO A 1 207 ? 8.444 7.977 -20.253 1.00 37.34 207 PRO A O 1
ATOM 1549 N N . GLN A 1 208 ? 9.435 7.353 -22.177 1.00 36.91 208 GLN A N 1
ATOM 1550 C CA . GLN A 1 208 ? 10.728 7.951 -21.886 1.00 36.91 208 GLN A CA 1
ATOM 1551 C C . GLN A 1 208 ? 10.518 9.468 -21.886 1.00 36.91 208 GLN A C 1
ATOM 1553 O O . GLN A 1 208 ? 10.530 10.108 -22.934 1.00 36.91 208 GLN A O 1
ATOM 1558 N N . LYS A 1 209 ? 10.277 10.068 -20.721 1.00 32.75 209 LYS A N 1
ATOM 1559 C CA . LYS A 1 209 ? 10.557 11.490 -20.556 1.00 32.75 209 LYS A CA 1
ATOM 1560 C C . LYS A 1 209 ? 12.045 11.601 -20.266 1.00 32.75 209 LYS A C 1
ATOM 1562 O O . LYS A 1 209 ? 12.467 11.540 -19.118 1.00 32.75 209 LYS A O 1
ATOM 1567 N N . ALA A 1 210 ? 12.807 11.653 -21.354 1.00 29.48 210 ALA A N 1
ATOM 1568 C CA . ALA A 1 210 ? 14.134 12.238 -21.374 1.00 29.48 210 ALA A CA 1
ATOM 1569 C C . ALA A 1 210 ? 14.015 13.736 -21.043 1.00 29.48 210 ALA A C 1
ATOM 1571 O O . ALA A 1 210 ? 13.090 14.391 -21.536 1.00 29.48 210 ALA A O 1
ATOM 1572 N N . GLY A 1 211 ? 14.936 14.248 -20.224 1.00 32.69 211 GLY A N 1
ATOM 1573 C CA . GLY A 1 211 ? 15.051 15.664 -19.861 1.00 32.69 211 GLY A CA 1
ATOM 1574 C C . GLY A 1 211 ? 15.130 15.874 -18.364 1.00 32.69 211 GLY A C 1
ATOM 1575 O O . GLY A 1 211 ? 14.052 16.063 -17.759 1.00 32.69 211 GLY A O 1
#

Nearest PDB structures (foldseek):
  7cm9-assembly2_D  TM=6.493E-01  e=3.431E-01  Psychrobacter sp.
  6j2n-assembly1_H  TM=3.542E-01  e=5.726E-01  Saccharomyces cerevisiae S288C
  4u39-assembly4_D  TM=3.803E-01  e=1.812E+00  Bacillus subtilis
  4gbd-assembly1_B  TM=4.561E-01  e=2.059E+00  Pseudomonas aeruginosa PAO1
  6ey1-assembly1_A  TM=4.250E-01  e=8.976E+00  Trichoplax adhaerens

pLDDT: mean 78.14, std 19.59, range [29.48, 96.88]